Protein AF-A0A0A2LWQ8-F1 (afdb_monomer_lite)

Foldseek 3Di:
DDPVVVVVVCVVCLLVVLLVQLVVLQVVLVVDDDPDPSNVVSNVVSVCSNVVSVVSCVCPPPVVVVVVVVVVVCCCPPPVNLVPDPCVVVVLLVVQLVVCCVPPNPCSNVVSCCCCVFFDCPPPFKEKEAWEKEWEWADDPVDPQKIKIKIKIKIKIAGPDQDKDKDKDKDKAWADQVPRVQKDKFWDFKDKPNHTDDCPVFWDWDDDNTIIMIMGIDIGGDDRMIIIITIMMTMHGCVRPQKDDDFGQAKYAKYKYKYKYFPPWDKDKDWFPDPDDWPWDWDDDPGIIMIITIDHGIGGGRTDMMMGTD

Sequence (310 aa):
MNFEAVKDWIFKYVLILSLFLGILLLYISELFQTGSIFKTVSSSAAGIILSGGVFAAIVKSKQYSTIFGDLLRDIVFSNEHLDKRKDLEEIWEKVSQALCRQKFKEISVSLHDNVKNSYLPINHEYYYKDHNIDIIIERDEENPGYVYVTETLVTKIISEDTSKKYYKFSGKVPLVPSERDLTFYELNDLKVNGKKIDCKEILKCTKNSTSLQFSLEYECSGETSYEIRKSEKKRYNLKANPYKGQNAIWLYENFSVDLSYPKDMDLEFLNVGVLNSWEISARHSKTNNRIKATYNGLIFKNQGFLVIFK

Organism: NCBI:txid1406840

Structure (mmCIF, N/CA/C/O backbone):
data_AF-A0A0A2LWQ8-F1
#
_entry.id   AF-A0A0A2LWQ8-F1
#
loop_
_atom_site.group_PDB
_atom_site.id
_atom_site.type_symbol
_atom_site.label_atom_id
_atom_site.label_alt_id
_atom_site.label_comp_id
_atom_site.label_asym_id
_atom_site.label_entity_id
_atom_site.label_seq_id
_atom_site.pdbx_PDB_ins_code
_atom_site.Cartn_x
_atom_site.Cartn_y
_atom_site.Cartn_z
_atom_site.occupancy
_atom_site.B_iso_or_equiv
_atom_site.auth_seq_id
_atom_site.auth_comp_id
_atom_site.auth_asym_id
_atom_site.auth_atom_id
_atom_site.pdbx_PDB_model_num
ATOM 1 N N . MET A 1 1 ? -15.321 -7.780 67.894 1.00 65.69 1 MET A N 1
ATOM 2 C CA . MET A 1 1 ? -16.283 -8.140 66.829 1.00 65.69 1 MET A CA 1
ATOM 3 C C . MET A 1 1 ? -15.897 -7.350 65.589 1.00 65.69 1 MET A C 1
ATOM 5 O O . MET A 1 1 ? -15.734 -6.143 65.706 1.00 65.69 1 MET A O 1
ATOM 9 N N . ASN A 1 2 ? -15.614 -8.013 64.467 1.00 83.50 2 ASN A N 1
ATOM 10 C CA . ASN A 1 2 ? -15.041 -7.357 63.289 1.00 83.50 2 ASN A CA 1
ATOM 11 C C . ASN A 1 2 ? -16.133 -6.551 62.559 1.00 83.50 2 ASN A C 1
ATOM 13 O O . ASN A 1 2 ? -17.132 -7.131 62.136 1.00 83.50 2 ASN A O 1
ATOM 17 N N . PHE A 1 3 ? -15.979 -5.229 62.465 1.00 80.56 3 PHE A N 1
ATOM 18 C CA . PHE A 1 3 ? -17.000 -4.320 61.920 1.00 80.56 3 PHE A CA 1
ATOM 19 C C . PHE A 1 3 ? -17.362 -4.656 60.460 1.00 80.56 3 PHE A C 1
ATOM 21 O O . PHE A 1 3 ? -18.531 -4.614 60.082 1.00 80.56 3 PHE A O 1
ATOM 28 N N . GLU A 1 4 ? -16.374 -5.100 59.682 1.00 78.75 4 GLU A N 1
ATOM 29 C CA . GLU A 1 4 ? -16.529 -5.598 58.307 1.00 78.75 4 GLU A CA 1
ATOM 30 C C . GLU A 1 4 ? -17.486 -6.801 58.226 1.00 78.75 4 GLU A C 1
ATOM 32 O O . GLU A 1 4 ? -18.411 -6.816 57.418 1.00 78.75 4 GLU A O 1
ATOM 37 N N . ALA A 1 5 ? -17.350 -7.770 59.138 1.00 81.94 5 ALA A N 1
ATOM 38 C CA . ALA A 1 5 ? -18.182 -8.975 59.140 1.00 81.94 5 ALA A CA 1
ATOM 39 C C . ALA A 1 5 ? -19.651 -8.678 59.491 1.00 81.94 5 ALA A C 1
ATOM 41 O O . ALA A 1 5 ? -20.567 -9.300 58.952 1.00 81.94 5 ALA A O 1
ATOM 42 N N . VAL A 1 6 ? -19.887 -7.711 60.385 1.00 80.94 6 VAL A N 1
ATOM 43 C CA . VAL A 1 6 ? -21.240 -7.263 60.755 1.00 80.94 6 VAL A CA 1
ATOM 44 C C . VAL A 1 6 ? -21.893 -6.528 59.588 1.00 80.94 6 VAL A C 1
ATOM 46 O O . VAL A 1 6 ? -23.058 -6.771 59.276 1.00 80.94 6 VAL A O 1
ATOM 49 N N . LYS A 1 7 ? -21.130 -5.665 58.914 1.00 74.31 7 LYS A N 1
ATOM 50 C CA . LYS A 1 7 ? -21.569 -4.939 57.726 1.00 74.31 7 LYS A CA 1
ATOM 51 C C . LYS A 1 7 ? -21.994 -5.912 56.624 1.00 74.31 7 LYS A C 1
ATOM 53 O O . LYS A 1 7 ? -23.125 -5.823 56.151 1.00 74.31 7 LYS A O 1
ATOM 58 N N . ASP A 1 8 ? -21.155 -6.885 56.281 1.00 78.50 8 ASP A N 1
ATOM 59 C CA . ASP A 1 8 ? -21.459 -7.880 55.245 1.00 78.50 8 ASP A CA 1
ATOM 60 C C . ASP A 1 8 ? -22.687 -8.729 55.576 1.00 78.50 8 ASP A C 1
ATOM 62 O O . ASP A 1 8 ? -23.514 -9.010 54.703 1.00 78.50 8 ASP A O 1
ATOM 66 N N . TRP A 1 9 ? -22.855 -9.091 56.850 1.00 85.06 9 TRP A N 1
ATOM 67 C CA . TRP A 1 9 ? -24.032 -9.813 57.318 1.00 85.06 9 TRP A CA 1
ATOM 68 C C . TRP A 1 9 ? -25.312 -8.983 57.154 1.00 85.06 9 TRP A C 1
ATOM 70 O O . TRP A 1 9 ? -26.269 -9.456 56.538 1.00 85.06 9 TRP A O 1
ATOM 80 N N . ILE A 1 10 ? -25.314 -7.725 57.614 1.00 77.38 10 ILE A N 1
ATOM 81 C CA . ILE A 1 10 ? -26.453 -6.807 57.444 1.00 77.38 10 ILE A CA 1
ATOM 82 C C . ILE A 1 10 ? -26.776 -6.665 55.956 1.00 77.38 10 ILE A C 1
ATOM 84 O O . ILE A 1 10 ? -27.922 -6.840 55.548 1.00 77.38 10 ILE A O 1
ATOM 88 N N . PHE A 1 11 ? -25.762 -6.437 55.121 1.00 73.31 11 PHE A N 1
ATOM 89 C CA . PHE A 1 11 ? -25.931 -6.294 53.680 1.00 73.31 11 PHE A CA 1
ATOM 90 C C . PHE A 1 11 ? -26.467 -7.558 52.999 1.00 73.31 11 PHE A C 1
ATOM 92 O O . PHE A 1 11 ? -27.183 -7.437 52.001 1.00 73.31 11 PHE A O 1
ATOM 99 N N . LYS A 1 12 ? -26.134 -8.757 53.486 1.00 82.31 12 LYS A N 1
ATOM 100 C CA . LYS A 1 12 ? -26.648 -10.028 52.954 1.00 82.31 12 LYS A CA 1
ATOM 101 C C . LYS A 1 12 ? -28.127 -10.230 53.283 1.00 82.31 12 LYS A C 1
ATOM 103 O O . LYS A 1 12 ? -28.869 -10.731 52.444 1.00 82.31 12 LYS A O 1
ATOM 108 N N . TYR A 1 13 ? -28.553 -9.807 54.470 1.00 88.31 13 TYR A N 1
ATOM 109 C CA . TYR A 1 13 ? -29.914 -10.015 54.968 1.00 88.31 13 TYR A CA 1
ATOM 110 C C . TYR A 1 13 ? -30.800 -8.765 54.907 1.00 88.31 13 TYR A C 1
ATOM 112 O O . TYR A 1 13 ? -31.885 -8.781 55.474 1.00 88.31 13 TYR A O 1
ATOM 120 N N . VAL A 1 14 ? -30.395 -7.709 54.189 1.00 85.25 14 VAL A N 1
ATOM 121 C CA . VAL A 1 14 ? -31.130 -6.430 54.078 1.00 85.25 14 VAL A CA 1
ATOM 122 C C . VAL A 1 14 ? -32.616 -6.616 53.752 1.00 85.25 14 VAL A C 1
ATOM 124 O O . VAL A 1 14 ? -33.447 -5.960 54.373 1.00 85.25 14 VAL A O 1
ATOM 127 N N . LEU A 1 15 ? -32.974 -7.526 52.837 1.00 85.69 15 LEU A N 1
ATOM 128 C CA . LEU A 1 15 ? -34.378 -7.796 52.496 1.00 85.69 15 LEU A CA 1
ATOM 129 C C . LEU A 1 15 ? -35.138 -8.403 53.686 1.00 85.69 15 LEU A C 1
ATOM 131 O O . LEU A 1 15 ? -36.216 -7.943 54.035 1.00 85.69 15 LEU A O 1
ATOM 135 N N . ILE A 1 16 ? -34.564 -9.414 54.338 1.00 89.00 16 ILE A N 1
ATOM 136 C CA . ILE A 1 16 ? -35.205 -10.092 55.473 1.00 89.00 16 ILE A CA 1
ATOM 137 C C . ILE A 1 16 ? -35.302 -9.145 56.674 1.00 89.00 16 ILE A C 1
ATOM 139 O O . ILE A 1 16 ? -36.335 -9.098 57.333 1.00 89.00 16 ILE A O 1
ATOM 143 N N . LEU A 1 17 ? -34.262 -8.350 56.925 1.00 89.25 17 LEU A N 1
ATOM 144 C CA . LEU A 1 17 ? -34.232 -7.352 57.992 1.00 89.25 17 LEU A CA 1
ATOM 145 C C . LEU A 1 17 ? -35.249 -6.233 57.751 1.00 89.25 17 LEU A C 1
ATOM 147 O O . LEU A 1 17 ? -35.954 -5.859 58.680 1.00 89.25 17 LEU A O 1
ATOM 151 N N . SER A 1 18 ? -35.361 -5.723 56.522 1.00 89.50 18 SER A N 1
ATOM 152 C CA . SER A 1 18 ? -36.350 -4.691 56.178 1.00 89.50 18 SER A CA 1
ATOM 153 C C . SER A 1 18 ? -37.783 -5.223 56.204 1.00 89.50 18 SER A C 1
ATOM 155 O O . SER A 1 18 ? -38.662 -4.541 56.724 1.00 89.50 18 SER A O 1
ATOM 157 N N . LEU A 1 19 ? -38.020 -6.457 55.744 1.00 91.12 19 LEU A N 1
ATOM 158 C CA . LEU A 1 19 ? -39.317 -7.127 55.884 1.00 91.12 19 LEU A CA 1
ATOM 159 C C . LEU A 1 19 ? -39.687 -7.320 57.356 1.00 91.12 19 LEU A C 1
ATOM 161 O O . LEU A 1 19 ? -40.775 -6.928 57.768 1.00 91.12 19 LEU A O 1
ATOM 165 N N . PHE A 1 20 ? -38.776 -7.867 58.163 1.00 93.00 20 PHE A N 1
ATOM 166 C CA . PHE A 1 20 ? -39.010 -8.096 59.587 1.00 93.00 20 PHE A CA 1
ATOM 167 C C . PHE A 1 20 ? -39.260 -6.786 60.341 1.00 93.00 20 PHE A C 1
ATOM 169 O O . PHE A 1 20 ? -40.245 -6.670 61.065 1.00 93.00 20 PHE A O 1
ATOM 176 N N . LEU A 1 21 ? -38.409 -5.777 60.136 1.00 92.12 21 LEU A N 1
ATOM 177 C CA . LEU A 1 21 ? -38.522 -4.479 60.797 1.00 92.12 21 LEU A CA 1
ATOM 178 C C . LEU A 1 21 ? -39.780 -3.720 60.354 1.00 92.12 21 LEU A C 1
ATOM 180 O O . LEU A 1 21 ? -40.454 -3.111 61.181 1.00 92.12 21 LEU A O 1
ATOM 184 N N . GLY A 1 22 ? -40.121 -3.785 59.067 1.00 91.00 22 GLY A N 1
ATOM 185 C CA . GLY A 1 22 ? -41.338 -3.188 58.528 1.00 91.00 22 GLY A CA 1
ATOM 186 C C . GLY A 1 22 ? -42.604 -3.829 59.099 1.00 91.00 22 GLY A C 1
ATOM 187 O O . GLY A 1 22 ? -43.489 -3.119 59.568 1.00 91.00 22 GLY A O 1
ATOM 188 N N . ILE A 1 23 ? -42.670 -5.164 59.140 1.00 92.38 23 ILE A N 1
ATOM 189 C CA . ILE A 1 23 ? -43.796 -5.902 59.737 1.00 92.38 23 ILE A CA 1
ATOM 190 C C . ILE A 1 23 ? -43.898 -5.619 61.241 1.00 92.38 23 ILE A C 1
ATOM 192 O O . ILE A 1 23 ? -44.996 -5.392 61.746 1.00 92.38 23 ILE A O 1
ATOM 196 N N . LEU A 1 24 ? -42.768 -5.571 61.954 1.00 92.94 24 LEU A N 1
ATOM 197 C CA . LEU A 1 24 ? -42.731 -5.233 63.377 1.00 92.94 24 LEU A CA 1
ATOM 198 C C . LEU A 1 24 ? -43.283 -3.823 63.637 1.00 92.94 24 LEU A C 1
ATOM 200 O O . LEU A 1 24 ? -44.067 -3.635 64.562 1.00 92.94 24 LEU A O 1
ATOM 204 N N . LEU A 1 25 ? -42.912 -2.837 62.815 1.00 91.00 25 LEU A N 1
ATOM 205 C CA . LEU A 1 25 ? -43.413 -1.466 62.939 1.00 91.00 25 LEU A CA 1
ATOM 206 C C . LEU A 1 25 ? -44.905 -1.345 62.610 1.00 91.00 25 LEU A C 1
ATOM 208 O O . LEU A 1 25 ? -45.597 -0.574 63.274 1.00 91.00 25 LEU A O 1
ATOM 212 N N . LEU A 1 26 ? -45.415 -2.119 61.645 1.00 90.81 26 LEU A N 1
ATOM 213 C CA . LEU A 1 26 ? -46.859 -2.217 61.395 1.00 90.81 26 LEU A CA 1
ATOM 214 C C . LEU A 1 26 ? -47.588 -2.824 62.594 1.00 90.81 26 LEU A C 1
ATOM 216 O O . LEU A 1 26 ? -48.603 -2.291 63.028 1.00 90.81 26 LEU A O 1
ATOM 220 N N . TYR A 1 27 ? -47.042 -3.893 63.173 1.00 91.38 27 TYR A N 1
ATOM 221 C CA . TYR A 1 27 ? -47.620 -4.527 64.354 1.00 91.38 27 TYR A CA 1
ATOM 222 C C . TYR A 1 27 ? -47.643 -3.580 65.564 1.00 91.38 27 TYR A C 1
ATOM 224 O O . TYR A 1 27 ? -48.663 -3.448 66.234 1.00 91.38 27 TYR A O 1
ATOM 232 N N . ILE A 1 28 ? -46.543 -2.859 65.807 1.00 88.00 28 ILE A N 1
ATOM 233 C CA . ILE A 1 28 ? -46.451 -1.832 66.855 1.00 88.00 28 ILE A CA 1
ATOM 234 C C . ILE A 1 28 ? -47.452 -0.696 66.605 1.00 88.00 28 ILE A C 1
ATOM 236 O O . ILE A 1 28 ? -48.076 -0.219 67.548 1.00 88.00 28 ILE A O 1
ATOM 240 N N . SER A 1 29 ? -47.639 -0.281 65.349 1.00 89.00 29 SER A N 1
ATOM 241 C CA . SER A 1 29 ? -48.611 0.752 64.970 1.00 89.00 29 SER A CA 1
ATOM 242 C C . SER A 1 29 ? -50.045 0.372 65.375 1.00 89.00 29 SER A C 1
ATOM 244 O O . SER A 1 29 ? -50.788 1.229 65.856 1.00 89.00 29 SER A O 1
ATOM 246 N N . GLU A 1 30 ? -50.422 -0.908 65.275 1.00 88.38 30 GLU A N 1
ATOM 247 C CA . GLU A 1 30 ? -51.757 -1.382 65.675 1.00 88.38 30 GLU A CA 1
ATOM 248 C C . GLU A 1 30 ? -51.981 -1.458 67.191 1.00 88.38 30 GLU A C 1
ATOM 250 O O . GLU A 1 30 ? -53.127 -1.430 67.638 1.00 88.38 30 GLU A O 1
ATOM 255 N N . LEU A 1 31 ? -50.917 -1.486 68.000 1.00 88.50 31 LEU A N 1
ATOM 256 C CA . LEU A 1 31 ? -51.032 -1.425 69.463 1.00 88.50 31 LEU A CA 1
ATOM 257 C C . LEU A 1 31 ? -51.377 -0.016 69.974 1.00 88.50 31 LEU A C 1
ATOM 259 O O . LEU A 1 31 ? -51.785 0.141 71.126 1.00 88.50 31 LEU A O 1
ATOM 263 N N . PHE A 1 32 ? -51.226 1.013 69.138 1.00 86.75 32 PHE A N 1
ATOM 264 C CA . PHE A 1 32 ? -51.560 2.385 69.497 1.00 86.75 32 PHE A CA 1
ATOM 265 C C . PHE A 1 32 ? -53.010 2.736 69.148 1.00 86.75 32 PHE A C 1
ATOM 267 O O . PHE A 1 32 ? -53.541 2.358 68.102 1.00 86.75 32 PHE A O 1
ATOM 274 N N . GLN A 1 33 ? -53.645 3.536 70.012 1.00 81.88 33 GLN A N 1
ATOM 275 C CA . GLN A 1 33 ? -55.012 4.009 69.795 1.00 81.88 33 GLN A CA 1
ATOM 276 C C . GLN A 1 33 ? -55.142 4.817 68.498 1.00 81.88 33 GLN A C 1
ATOM 278 O O . GLN A 1 33 ? -54.253 5.583 68.098 1.00 81.88 33 GLN A O 1
ATOM 283 N N . THR A 1 34 ? -56.299 4.651 67.862 1.00 73.31 34 THR A N 1
ATOM 284 C CA . THR A 1 34 ? -56.711 5.347 66.647 1.00 73.31 34 THR A CA 1
ATOM 285 C C . THR A 1 34 ? -56.671 6.861 66.878 1.00 73.31 34 THR A C 1
ATOM 287 O O . THR A 1 34 ? -57.367 7.372 67.750 1.00 73.31 34 THR A O 1
ATOM 290 N N . GLY A 1 35 ? -55.830 7.576 66.122 1.00 70.75 35 GLY A N 1
ATOM 291 C CA . GLY A 1 35 ? -55.638 9.030 66.245 1.00 70.75 35 GLY A CA 1
ATOM 292 C C . GLY A 1 35 ? -54.341 9.466 66.939 1.00 70.75 35 GLY A C 1
ATOM 293 O O . GLY A 1 35 ? -54.025 10.653 66.930 1.00 70.75 35 GLY A O 1
ATOM 294 N N . SER A 1 36 ? -53.551 8.542 67.496 1.00 84.62 36 SER A N 1
ATOM 295 C CA . SER A 1 36 ? -52.230 8.897 68.030 1.00 84.62 36 SER A CA 1
ATOM 296 C C . SER A 1 36 ? -51.231 9.237 66.914 1.00 84.62 36 SER A C 1
ATOM 298 O O . SER A 1 36 ? -51.165 8.565 65.883 1.00 84.62 36 SER A O 1
ATOM 300 N N . ILE A 1 37 ? -50.391 10.249 67.153 1.00 86.69 37 ILE A N 1
ATOM 301 C CA . ILE A 1 37 ? -49.283 10.625 66.255 1.00 86.69 37 ILE A CA 1
ATOM 302 C C . ILE A 1 37 ? -48.333 9.433 66.043 1.00 86.69 37 ILE A C 1
ATOM 304 O O . ILE A 1 37 ? -47.834 9.219 64.939 1.00 86.69 37 ILE A O 1
ATOM 308 N N . PHE A 1 38 ? -48.136 8.615 67.081 1.00 84.50 38 PHE A N 1
ATOM 309 C CA . PHE A 1 38 ? -47.292 7.423 67.028 1.00 84.50 38 PHE A CA 1
ATOM 310 C C . PHE A 1 38 ? -47.801 6.378 66.033 1.00 84.50 38 PHE A C 1
ATOM 312 O O . PHE A 1 38 ? -46.991 5.836 65.285 1.00 84.50 38 PHE A O 1
ATOM 319 N N . LYS A 1 39 ? -49.121 6.157 65.936 1.00 84.88 39 LYS A N 1
ATOM 320 C CA . LYS A 1 39 ? -49.696 5.240 64.939 1.00 84.88 39 LYS A CA 1
ATOM 321 C C . LYS A 1 39 ? -49.309 5.659 63.518 1.00 84.88 39 LYS A C 1
ATOM 323 O O . LYS A 1 39 ? -48.769 4.840 62.774 1.00 84.88 39 LYS A O 1
ATOM 328 N N . THR A 1 40 ? -49.505 6.937 63.188 1.00 86.75 40 THR A N 1
ATOM 329 C CA . THR A 1 40 ? -49.219 7.518 61.864 1.00 86.75 40 THR A CA 1
ATOM 330 C C . THR A 1 40 ? -47.731 7.507 61.521 1.00 86.75 40 THR A C 1
ATOM 332 O O . THR A 1 40 ? -47.351 7.197 60.390 1.00 86.75 40 THR A O 1
ATOM 335 N N . VAL A 1 41 ? -46.866 7.833 62.486 1.00 89.56 41 VAL A N 1
ATOM 336 C CA . VAL A 1 41 ? -45.410 7.820 62.282 1.00 89.56 41 VAL A CA 1
ATOM 337 C C . VAL A 1 41 ? -44.912 6.392 62.066 1.00 89.56 41 VAL A C 1
ATOM 339 O O . VAL A 1 41 ? -44.176 6.146 61.112 1.00 89.56 41 VAL A O 1
ATOM 342 N N . SER A 1 42 ? -45.347 5.436 62.891 1.00 86.31 42 SER A N 1
ATOM 343 C CA . SER A 1 42 ? -44.933 4.033 62.778 1.00 86.31 42 SER A CA 1
ATOM 344 C C . SER A 1 42 ? -45.426 3.376 61.488 1.00 86.31 42 SER A C 1
ATOM 346 O O . SER A 1 42 ? -44.647 2.679 60.839 1.00 86.31 42 SER A O 1
ATOM 348 N N . SER A 1 43 ? -46.670 3.630 61.064 1.00 86.50 43 SER A N 1
ATOM 349 C CA . SER A 1 43 ? -47.197 3.090 59.801 1.00 86.50 43 SER A CA 1
ATOM 350 C C . SER A 1 43 ? -46.471 3.672 58.584 1.00 86.50 43 SER A C 1
ATOM 352 O O . SER A 1 43 ? -46.144 2.944 57.647 1.00 86.50 43 SER A O 1
ATOM 354 N N . SER A 1 44 ? -46.154 4.970 58.617 1.00 89.88 44 SER A N 1
ATOM 355 C CA . SER A 1 44 ? -45.401 5.639 57.548 1.00 89.88 44 SER A CA 1
ATOM 356 C C . SER A 1 44 ? -43.959 5.136 57.476 1.00 89.88 44 SER A C 1
ATOM 358 O O . SER A 1 44 ? -43.468 4.810 56.395 1.00 89.88 44 SER A O 1
ATOM 360 N N . ALA A 1 45 ? -43.292 5.003 58.626 1.00 89.25 45 ALA A N 1
ATOM 361 C CA . ALA A 1 45 ? -41.943 4.453 58.711 1.00 89.25 45 ALA A CA 1
ATOM 362 C C . ALA A 1 45 ? -41.892 3.007 58.198 1.00 89.25 45 ALA A C 1
ATOM 364 O O . ALA A 1 45 ? -40.989 2.658 57.439 1.00 89.25 45 ALA A O 1
ATOM 365 N N . ALA A 1 46 ? -42.884 2.183 58.545 1.00 89.19 46 ALA A N 1
ATOM 366 C CA . ALA A 1 46 ? -42.987 0.823 58.035 1.00 89.19 46 ALA A CA 1
ATOM 367 C C . ALA A 1 46 ? -43.143 0.778 56.509 1.00 89.19 46 ALA A C 1
ATOM 369 O O . ALA A 1 46 ? -42.441 0.014 55.848 1.00 89.19 46 ALA A O 1
ATOM 370 N N . GLY A 1 47 ? -44.007 1.624 55.939 1.00 87.62 47 GLY A N 1
ATOM 371 C CA . GLY A 1 47 ? -44.177 1.732 54.488 1.00 87.62 47 GLY A CA 1
ATOM 372 C C . GLY A 1 47 ? -42.881 2.120 53.769 1.00 87.62 47 GLY A C 1
ATOM 373 O O . GLY A 1 47 ? -42.527 1.512 52.757 1.00 87.62 47 GLY A O 1
ATOM 374 N N . ILE A 1 48 ? -42.128 3.077 54.322 1.00 91.94 48 ILE A N 1
ATOM 375 C CA . ILE A 1 48 ? -40.820 3.500 53.794 1.00 91.94 48 ILE A CA 1
ATOM 376 C C . ILE A 1 48 ? -39.794 2.363 53.887 1.00 91.94 48 ILE A C 1
ATOM 378 O O . ILE A 1 48 ? -39.076 2.102 52.925 1.00 91.94 48 ILE A O 1
ATOM 382 N N . ILE A 1 49 ? -39.731 1.657 55.018 1.00 90.88 49 ILE A N 1
ATOM 383 C CA . ILE A 1 49 ? -38.777 0.558 55.231 1.00 90.88 49 ILE A CA 1
ATOM 384 C C . ILE A 1 49 ? -39.076 -0.625 54.306 1.00 90.88 49 ILE A C 1
ATOM 386 O O . ILE A 1 49 ? -38.149 -1.190 53.728 1.00 90.88 49 ILE A O 1
ATOM 390 N N . LEU A 1 50 ? -40.349 -0.982 54.126 1.00 89.12 50 LEU A N 1
ATOM 391 C CA . LEU A 1 50 ? -40.753 -2.075 53.240 1.00 89.12 50 LEU A CA 1
ATOM 392 C C . LEU A 1 50 ? -40.485 -1.730 51.772 1.00 89.12 50 LEU A C 1
ATOM 394 O O . LEU A 1 50 ? -39.832 -2.502 51.072 1.00 89.12 50 LEU A O 1
ATOM 398 N N . SER A 1 51 ? -40.935 -0.559 51.311 1.00 87.06 51 SER A N 1
ATOM 399 C CA . SER A 1 51 ? -40.718 -0.121 49.924 1.00 87.06 51 SER A CA 1
ATOM 400 C C . SER A 1 51 ? -39.232 0.075 49.609 1.00 87.06 51 SER A C 1
ATOM 402 O O . SER A 1 51 ? -38.742 -0.445 48.605 1.00 87.06 51 SER A O 1
ATOM 404 N N . GLY A 1 52 ? -38.488 0.739 50.498 1.00 89.12 52 GLY A N 1
ATOM 405 C CA . GLY A 1 52 ? -37.047 0.943 50.369 1.00 89.12 52 GLY A CA 1
ATOM 406 C C . GLY A 1 52 ? -36.252 -0.361 50.437 1.00 89.12 52 GLY A C 1
ATOM 407 O O . GLY A 1 52 ? -35.316 -0.545 49.663 1.00 89.12 52 GLY A O 1
ATOM 408 N N . GLY A 1 53 ? -36.646 -1.294 51.306 1.00 87.06 53 GLY A N 1
ATOM 409 C CA . GLY A 1 53 ? -36.023 -2.611 51.441 1.00 87.06 53 GLY A CA 1
ATOM 410 C C . GLY A 1 53 ? -36.194 -3.490 50.203 1.00 87.06 53 GLY A C 1
ATOM 411 O O . GLY A 1 53 ? -35.221 -4.074 49.718 1.00 87.06 53 GLY A O 1
ATOM 412 N N . VAL A 1 54 ? -37.408 -3.534 49.644 1.00 85.06 54 VAL A N 1
ATOM 413 C CA . VAL A 1 54 ? -37.699 -4.247 48.390 1.00 85.06 54 VAL A CA 1
ATOM 414 C C . VAL A 1 54 ? -36.953 -3.609 47.219 1.00 85.06 54 VAL A C 1
ATOM 416 O O . VAL A 1 54 ? -36.290 -4.318 46.464 1.00 85.06 54 VAL A O 1
ATOM 419 N N . PHE A 1 55 ? -36.983 -2.279 47.092 1.00 83.50 55 PHE A N 1
ATOM 420 C CA . PHE A 1 55 ? -36.244 -1.572 46.044 1.00 83.50 55 PHE A CA 1
ATOM 421 C C . PHE A 1 55 ? -34.732 -1.823 46.137 1.00 83.50 55 PHE A C 1
ATOM 423 O O . PHE A 1 55 ? -34.100 -2.182 45.143 1.00 83.50 55 PHE A O 1
ATOM 430 N N . ALA A 1 56 ? -34.152 -1.722 47.337 1.00 83.25 56 ALA A N 1
ATOM 431 C CA . ALA A 1 56 ? -32.737 -2.002 47.569 1.00 83.25 56 ALA A CA 1
ATOM 432 C C . ALA A 1 56 ? -32.370 -3.447 47.201 1.00 83.25 56 ALA A C 1
ATOM 434 O O . ALA A 1 56 ? -31.309 -3.688 46.626 1.00 83.25 56 ALA A O 1
ATOM 435 N N . ALA A 1 57 ? -33.249 -4.409 47.487 1.00 82.81 57 ALA A N 1
ATOM 436 C CA . ALA A 1 57 ? -33.039 -5.797 47.102 1.00 82.81 57 ALA A CA 1
ATOM 437 C C . ALA A 1 57 ? -33.122 -6.018 45.585 1.00 82.81 57 ALA A C 1
ATOM 439 O O . ALA A 1 57 ? -32.329 -6.793 45.055 1.00 82.81 57 ALA A O 1
ATOM 440 N N . ILE A 1 58 ? -34.023 -5.322 44.883 1.00 79.06 58 ILE A N 1
ATOM 441 C CA . ILE A 1 58 ? -34.121 -5.367 43.416 1.00 79.06 58 ILE A CA 1
ATOM 442 C C . ILE A 1 58 ? -32.856 -4.787 42.782 1.00 79.06 58 ILE A C 1
ATOM 444 O O . ILE A 1 58 ? -32.230 -5.461 41.966 1.00 79.06 58 ILE A O 1
ATOM 448 N N . VAL A 1 59 ? -32.427 -3.591 43.195 1.00 78.50 59 VAL A N 1
ATOM 449 C CA . VAL A 1 59 ? -31.217 -2.935 42.662 1.00 78.50 59 VAL A CA 1
ATOM 450 C C . VAL A 1 59 ? -29.965 -3.769 42.940 1.00 78.50 59 VAL A C 1
ATOM 452 O O . VAL A 1 59 ? -29.095 -3.902 42.081 1.00 78.50 59 VAL A O 1
ATOM 455 N N . LYS A 1 60 ? -29.886 -4.383 44.126 1.00 77.12 60 LYS A N 1
ATOM 456 C CA . LYS A 1 60 ? -28.783 -5.274 44.507 1.00 77.12 60 LYS A CA 1
ATOM 457 C C . LYS A 1 60 ? -28.892 -6.665 43.883 1.00 77.12 60 LYS A C 1
ATOM 459 O O . LYS A 1 60 ? -27.942 -7.448 43.961 1.00 77.12 60 LYS A O 1
ATOM 464 N N . SER A 1 61 ? -30.032 -7.013 43.290 1.00 82.38 61 SER A N 1
ATOM 465 C CA . SER A 1 61 ? -30.184 -8.321 42.672 1.00 82.38 61 SER A CA 1
ATOM 466 C C . SER A 1 61 ? -29.112 -8.482 41.596 1.00 82.38 61 SER A C 1
ATOM 468 O O . SER A 1 61 ? -28.852 -7.586 40.788 1.00 82.38 61 SER A O 1
ATOM 470 N N . LYS A 1 62 ? -28.466 -9.650 41.596 1.00 72.81 62 LYS A N 1
ATOM 471 C CA . LYS A 1 62 ? -27.446 -9.992 40.601 1.00 72.81 62 LYS A CA 1
ATOM 472 C C . LYS A 1 62 ? -27.990 -9.805 39.182 1.00 72.81 62 LYS A C 1
ATOM 474 O O . LYS A 1 62 ? -27.266 -9.340 38.319 1.00 72.81 62 LYS A O 1
ATOM 479 N N . GLN A 1 63 ? -29.279 -10.084 38.986 1.00 71.81 63 GLN A N 1
ATOM 480 C CA . GLN A 1 63 ? -29.987 -9.892 37.726 1.00 71.81 63 GLN A CA 1
ATOM 481 C C . GLN A 1 63 ? -30.026 -8.421 37.291 1.00 71.81 63 GLN A C 1
ATOM 483 O O . GLN A 1 63 ? -29.687 -8.131 36.151 1.00 71.81 63 GLN A O 1
ATOM 488 N N . TYR A 1 64 ? -30.360 -7.488 38.187 1.00 78.81 64 TYR A N 1
ATOM 489 C CA . TYR A 1 64 ? -30.348 -6.058 37.868 1.00 78.81 64 TYR A CA 1
ATOM 490 C C . TYR A 1 64 ? -28.930 -5.544 37.601 1.00 78.81 64 TYR A C 1
ATOM 492 O O . TYR A 1 64 ? -28.718 -4.810 36.645 1.00 78.81 64 TYR A O 1
ATOM 500 N N . SER A 1 65 ? -27.943 -5.985 38.389 1.00 77.25 65 SER A N 1
ATOM 501 C CA . SER A 1 65 ? -26.529 -5.641 38.165 1.00 77.25 65 SER A CA 1
ATOM 502 C C . SER A 1 65 ? -26.001 -6.171 36.829 1.00 77.25 65 SER A C 1
ATOM 504 O O . SER A 1 65 ? -25.248 -5.476 36.155 1.00 77.25 65 SER A O 1
ATOM 506 N N . THR A 1 66 ? -26.407 -7.379 36.428 1.00 78.75 66 THR A N 1
ATOM 507 C CA . THR A 1 66 ? -26.088 -7.942 35.110 1.00 78.75 66 THR A CA 1
ATOM 508 C C . THR A 1 66 ? -26.751 -7.131 34.002 1.00 78.75 66 THR A C 1
ATOM 510 O O . THR A 1 66 ? -26.043 -6.651 33.129 1.00 78.75 66 THR A O 1
ATOM 513 N N . ILE A 1 67 ? -28.061 -6.869 34.088 1.00 83.75 67 ILE A N 1
ATOM 514 C CA . ILE A 1 67 ? -28.793 -6.080 33.081 1.00 83.75 67 ILE A CA 1
ATOM 515 C C . ILE A 1 67 ? -28.193 -4.677 32.926 1.00 83.75 67 ILE A C 1
ATOM 517 O O . ILE A 1 67 ? -27.963 -4.226 31.810 1.00 83.75 67 ILE A O 1
ATOM 521 N N . PHE A 1 68 ? -27.902 -3.990 34.034 1.00 82.12 68 PHE A N 1
ATOM 522 C CA . PHE A 1 68 ? -27.259 -2.676 33.991 1.00 82.12 68 PHE A CA 1
ATOM 523 C C . PHE A 1 68 ? -25.838 -2.740 33.443 1.00 82.12 68 PHE A C 1
ATOM 525 O O . PHE A 1 68 ? -25.447 -1.862 32.681 1.00 82.12 68 PHE A O 1
ATOM 532 N N . GLY A 1 69 ? -25.063 -3.756 33.825 1.00 84.56 69 GLY A N 1
ATOM 533 C CA . GLY A 1 69 ? -23.711 -3.961 33.317 1.00 84.56 69 GLY A CA 1
ATOM 534 C C . GLY A 1 69 ? -23.688 -4.197 31.809 1.00 84.56 69 GLY A C 1
ATOM 535 O O . GLY A 1 69 ? -22.858 -3.606 31.122 1.00 84.56 69 GLY A O 1
ATOM 536 N N . ASP A 1 70 ? -24.621 -5.001 31.305 1.00 85.69 70 ASP A N 1
ATOM 537 C CA . ASP A 1 70 ? -24.760 -5.309 29.883 1.00 85.69 70 ASP A CA 1
ATOM 538 C C . ASP A 1 70 ? -25.228 -4.074 29.103 1.00 85.69 70 ASP A C 1
ATOM 540 O O . ASP A 1 70 ? -24.572 -3.687 28.144 1.00 85.69 70 ASP A O 1
ATOM 544 N N . LEU A 1 71 ? -26.257 -3.360 29.576 1.00 84.88 71 LEU A N 1
ATOM 545 C CA . LEU A 1 71 ? -26.710 -2.108 28.952 1.00 84.88 71 LEU A CA 1
ATOM 546 C C . LEU A 1 71 ? -25.619 -1.033 28.932 1.00 84.88 71 LEU A C 1
ATOM 548 O O . LEU A 1 71 ? -25.435 -0.350 27.928 1.00 84.88 71 LEU A O 1
ATOM 552 N N . LEU A 1 72 ? -24.880 -0.865 30.032 1.00 84.75 72 LEU A N 1
ATOM 553 C CA . LEU A 1 72 ? -23.763 0.077 30.079 1.00 84.75 72 LEU A CA 1
ATOM 554 C C . LEU A 1 72 ? -22.653 -0.334 29.116 1.00 84.75 72 LEU A C 1
ATOM 556 O O . LEU A 1 72 ? -22.086 0.529 28.454 1.00 84.75 72 LEU A O 1
ATOM 560 N N . ARG A 1 73 ? -22.343 -1.630 29.024 1.00 84.56 73 ARG A N 1
ATOM 561 C CA . ARG A 1 73 ? -21.370 -2.155 28.065 1.00 84.56 73 ARG A CA 1
ATOM 562 C C . ARG A 1 73 ? -21.827 -1.865 26.637 1.00 84.56 73 ARG A C 1
ATOM 564 O O . ARG A 1 73 ? -21.049 -1.298 25.877 1.00 84.56 73 ARG A O 1
ATOM 571 N N . ASP A 1 74 ? -23.075 -2.166 26.310 1.00 85.81 74 ASP A N 1
ATOM 572 C CA . ASP A 1 74 ? -23.648 -1.921 24.988 1.00 85.81 74 ASP A CA 1
ATOM 573 C C . ASP A 1 74 ? -23.594 -0.437 24.623 1.00 85.81 74 ASP A C 1
ATOM 575 O O . ASP A 1 74 ? -23.159 -0.091 23.530 1.00 85.81 74 ASP A O 1
ATOM 579 N N . ILE A 1 75 ? -23.936 0.460 25.553 1.00 83.00 75 ILE A N 1
ATOM 580 C CA . ILE A 1 75 ? -23.829 1.908 25.334 1.00 83.00 75 ILE A CA 1
ATOM 581 C C . ILE A 1 75 ? -22.367 2.321 25.124 1.00 83.00 75 ILE A C 1
ATOM 583 O O . ILE A 1 75 ? -22.062 3.029 24.165 1.00 83.00 75 ILE A O 1
ATOM 587 N N . VAL A 1 76 ? -21.453 1.878 25.993 1.00 80.19 76 VAL A N 1
ATOM 588 C CA . VAL A 1 76 ? -20.030 2.261 25.955 1.00 80.19 76 VAL A CA 1
ATOM 589 C C . VAL A 1 76 ? -19.330 1.773 24.685 1.00 80.19 76 VAL A C 1
ATOM 591 O O . VAL 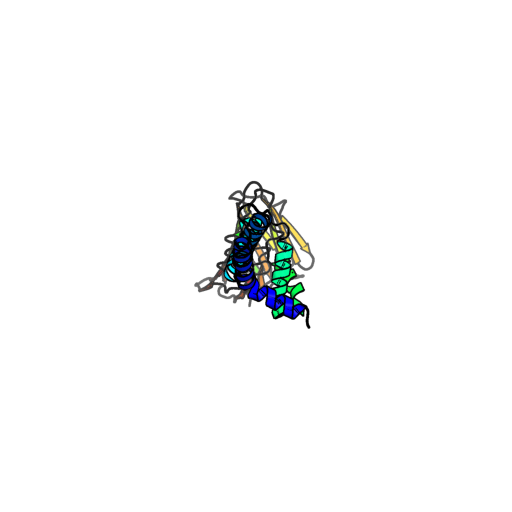A 1 76 ? -18.458 2.478 24.176 1.00 80.19 76 VAL A O 1
ATOM 594 N N . PHE A 1 77 ? -19.700 0.594 24.181 1.00 81.12 77 PHE A N 1
ATOM 595 C CA . PHE A 1 77 ? -19.134 -0.003 22.968 1.00 81.12 77 PHE A CA 1
ATOM 596 C C . PHE A 1 77 ? -19.999 0.207 21.719 1.00 81.12 77 PHE A C 1
ATOM 598 O O . PHE A 1 77 ? -19.660 -0.312 20.657 1.00 81.12 77 PHE A O 1
ATOM 605 N N . SER A 1 78 ? -21.091 0.969 21.813 1.00 85.25 78 SER A N 1
ATOM 606 C CA . SER A 1 78 ? -21.880 1.344 20.640 1.00 85.25 78 SER A CA 1
ATOM 607 C C . SER A 1 78 ? -21.064 2.247 19.713 1.00 85.25 78 SER A C 1
ATOM 609 O O . SER A 1 78 ? -20.378 3.166 20.169 1.00 85.25 78 SER A O 1
ATOM 611 N N . ASN A 1 79 ? -21.173 2.023 18.400 1.00 84.38 79 ASN A N 1
ATOM 612 C CA . ASN A 1 79 ? -20.495 2.853 17.396 1.00 84.38 79 ASN A CA 1
ATOM 613 C C . ASN A 1 79 ? -20.885 4.334 17.546 1.00 84.38 79 ASN A C 1
ATOM 615 O O . ASN A 1 79 ? -20.021 5.201 17.565 1.00 84.38 79 ASN A O 1
ATOM 619 N N . GLU A 1 80 ? -22.170 4.618 17.791 1.00 84.69 80 GLU A N 1
ATOM 620 C CA . GLU A 1 80 ? -22.684 5.982 17.983 1.00 84.69 80 GLU A CA 1
ATOM 621 C C . GLU A 1 80 ? -22.015 6.737 19.137 1.00 84.69 80 GLU A C 1
ATOM 623 O O . GLU A 1 80 ? -21.8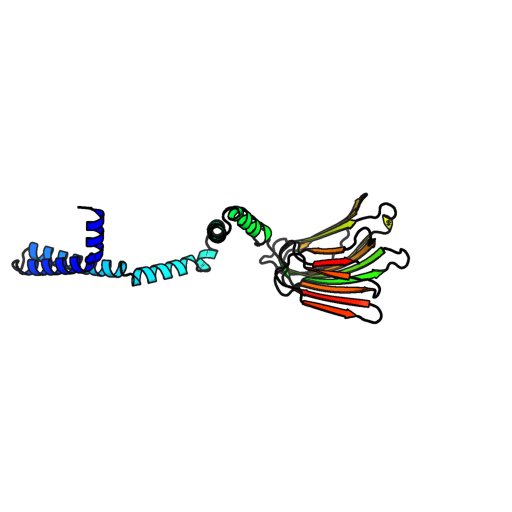73 7.965 19.082 1.00 84.69 80 GLU A O 1
ATOM 628 N N . HIS A 1 81 ? -21.652 6.023 20.208 1.00 83.44 81 HIS A N 1
ATOM 629 C CA . HIS A 1 81 ? -20.927 6.607 21.324 1.00 83.44 81 HIS A CA 1
ATOM 630 C C . HIS A 1 81 ? -19.444 6.746 20.990 1.00 83.44 81 HIS A C 1
ATOM 632 O O . HIS A 1 81 ? -18.888 7.822 21.199 1.00 83.44 81 HIS A O 1
ATOM 638 N N . LEU A 1 82 ? -18.820 5.696 20.440 1.00 85.62 82 LEU A N 1
ATOM 639 C CA . LEU A 1 82 ? -17.404 5.693 20.070 1.00 85.62 82 LEU A CA 1
ATOM 640 C C . LEU A 1 82 ? -17.066 6.826 19.090 1.00 85.62 82 LEU A C 1
ATOM 642 O O . LEU A 1 82 ? -16.121 7.562 19.351 1.00 85.62 82 LEU A O 1
ATOM 646 N N . ASP A 1 83 ? -17.883 7.063 18.065 1.00 83.31 83 ASP A N 1
ATOM 647 C CA . ASP A 1 83 ? -17.643 8.098 17.045 1.00 83.31 83 ASP A CA 1
ATOM 648 C C . ASP A 1 83 ? -17.607 9.530 17.612 1.00 83.31 83 ASP A C 1
ATOM 650 O O . ASP A 1 83 ? -17.010 10.434 17.029 1.00 83.31 83 ASP A O 1
ATOM 654 N N . LYS A 1 84 ? -18.242 9.762 18.768 1.00 87.00 84 LYS A N 1
ATOM 655 C CA . LYS A 1 84 ? -18.294 11.078 19.430 1.00 87.00 84 LYS A CA 1
ATOM 656 C C . LYS A 1 84 ? -17.201 11.258 20.483 1.00 87.00 84 LYS A C 1
ATOM 658 O O . LYS A 1 84 ? -17.060 12.352 21.041 1.00 87.00 84 LYS A O 1
ATOM 663 N N . ARG A 1 85 ? -16.455 10.199 20.803 1.00 84.69 85 ARG A N 1
ATOM 664 C CA . ARG A 1 85 ? -15.426 10.222 21.842 1.00 84.69 85 ARG A CA 1
ATOM 665 C C . ARG A 1 85 ? -14.153 10.888 21.343 1.00 84.69 85 ARG A C 1
ATOM 667 O O . ARG A 1 85 ? -13.680 10.639 20.243 1.00 84.69 85 ARG A O 1
ATOM 674 N N . LYS A 1 86 ? -13.561 11.707 22.211 1.00 89.44 86 LYS A N 1
ATOM 675 C CA . LYS A 1 86 ? -12.270 12.372 21.963 1.00 89.44 86 LYS A CA 1
ATOM 676 C C . LYS A 1 86 ? -11.077 11.578 22.502 1.00 89.44 86 LYS A C 1
ATOM 678 O O . LYS A 1 86 ? -9.940 11.937 22.235 1.00 89.44 86 LYS A O 1
ATOM 683 N N . ASP A 1 87 ? -11.338 10.520 23.265 1.00 89.88 87 ASP A N 1
ATOM 684 C CA . ASP A 1 87 ? -10.359 9.697 23.979 1.00 89.88 87 ASP A CA 1
ATOM 685 C C . ASP A 1 87 ? -10.189 8.292 23.367 1.00 89.88 87 ASP A C 1
ATOM 687 O O . ASP A 1 87 ? -9.607 7.409 23.993 1.00 89.88 87 ASP A O 1
ATOM 691 N N . LEU A 1 88 ? -10.663 8.068 22.131 1.00 87.88 88 LEU A N 1
ATOM 692 C CA . LEU A 1 88 ? -10.520 6.782 21.426 1.00 87.88 88 LEU A CA 1
ATOM 693 C C . LEU A 1 88 ? -9.068 6.310 21.336 1.00 87.88 88 LEU A C 1
ATOM 695 O O . LEU A 1 88 ? -8.791 5.121 21.484 1.00 87.88 88 LEU A O 1
ATOM 699 N N . GLU A 1 89 ? -8.142 7.240 21.124 1.00 87.50 89 GLU A N 1
ATOM 700 C CA . GLU A 1 89 ? -6.716 6.946 21.023 1.00 87.50 89 GLU A CA 1
ATOM 701 C C . GLU A 1 89 ? -6.148 6.389 22.339 1.00 87.50 89 GLU A C 1
ATOM 703 O O . GLU A 1 89 ? -5.446 5.376 22.330 1.00 87.50 89 GLU A O 1
ATOM 708 N N . GLU A 1 90 ? -6.516 6.992 23.473 1.00 90.06 90 GLU A N 1
ATOM 709 C CA . GLU A 1 90 ? -6.114 6.542 24.811 1.00 90.06 90 GLU A CA 1
ATOM 710 C C . GLU A 1 90 ? -6.740 5.179 25.154 1.00 90.06 90 GLU A C 1
ATOM 712 O O . GLU A 1 90 ? -6.095 4.307 25.744 1.00 90.06 90 GLU A O 1
ATOM 717 N N . ILE A 1 91 ? -7.999 4.959 24.762 1.00 88.56 91 ILE A N 1
ATOM 718 C CA . ILE A 1 91 ? -8.679 3.669 24.947 1.00 88.56 91 ILE A CA 1
ATOM 719 C C . ILE A 1 91 ? -7.976 2.584 24.140 1.00 88.56 91 ILE A C 1
ATOM 721 O O . ILE A 1 91 ? -7.681 1.518 24.683 1.00 88.56 91 ILE A O 1
ATOM 725 N N . TRP A 1 92 ? -7.684 2.849 22.864 1.00 88.75 92 TRP A N 1
ATOM 726 C CA . TRP A 1 92 ? -6.965 1.920 21.999 1.00 88.75 92 TRP A CA 1
ATOM 727 C C . TRP A 1 92 ? -5.606 1.547 22.596 1.00 88.75 92 TRP A C 1
ATOM 729 O O . TRP A 1 92 ? -5.264 0.363 22.654 1.00 88.75 92 TRP A O 1
ATOM 739 N N . GLU A 1 93 ? -4.856 2.524 23.108 1.00 89.75 93 GLU A N 1
ATOM 740 C CA . GLU A 1 93 ? -3.592 2.287 23.806 1.00 89.75 93 GLU A CA 1
ATOM 741 C C . GLU A 1 93 ? -3.762 1.367 25.016 1.00 89.75 93 GLU A C 1
ATOM 743 O O . GLU A 1 93 ? -3.121 0.315 25.089 1.00 89.75 93 GLU A O 1
ATOM 748 N N . LYS A 1 94 ? -4.671 1.697 25.940 1.00 90.00 94 LYS A N 1
ATOM 749 C CA . LYS A 1 94 ? -4.896 0.886 27.146 1.00 90.00 94 LYS A CA 1
ATOM 750 C C . LYS A 1 94 ? -5.328 -0.537 26.805 1.00 90.00 94 LYS A C 1
ATOM 752 O O . LYS A 1 94 ? -4.821 -1.485 27.406 1.00 90.00 94 LYS A O 1
ATOM 757 N N . VAL A 1 95 ? -6.239 -0.700 25.845 1.00 89.25 95 VAL A N 1
ATOM 758 C CA . VAL A 1 95 ? -6.770 -2.009 25.438 1.00 89.25 95 VAL A CA 1
ATOM 759 C C . VAL A 1 95 ? -5.692 -2.850 24.758 1.00 89.25 95 VAL A C 1
ATOM 761 O O . VAL A 1 95 ? -5.470 -3.996 25.150 1.00 89.25 95 VAL A O 1
ATOM 764 N N . SER A 1 96 ? -4.985 -2.293 23.776 1.00 90.31 96 SER A N 1
ATOM 765 C CA . SER A 1 96 ? -3.940 -3.023 23.049 1.00 90.31 96 SER A CA 1
ATOM 766 C C . SER A 1 96 ? -2.746 -3.369 23.945 1.00 90.31 96 SER A C 1
ATOM 768 O O . SER A 1 96 ? -2.261 -4.501 23.895 1.00 90.31 96 SER A O 1
ATOM 770 N N . GLN A 1 97 ? -2.321 -2.472 24.842 1.00 89.75 97 GLN A N 1
ATOM 771 C CA . GLN A 1 97 ? -1.294 -2.791 25.833 1.00 89.75 97 GLN A CA 1
ATOM 772 C C . GLN A 1 97 ? -1.775 -3.852 26.823 1.00 89.75 97 GLN A C 1
ATOM 774 O O . GLN A 1 97 ? -1.014 -4.766 27.131 1.00 89.75 97 GLN A O 1
ATOM 779 N N . ALA A 1 98 ? -3.016 -3.780 27.315 1.00 89.88 98 ALA A N 1
ATOM 780 C CA . ALA A 1 98 ? -3.562 -4.804 28.204 1.00 89.88 98 ALA A CA 1
ATOM 781 C C . ALA A 1 98 ? -3.586 -6.183 27.528 1.00 89.88 98 ALA A C 1
ATOM 783 O O . ALA A 1 98 ? -3.178 -7.165 28.147 1.00 89.88 98 ALA A O 1
ATOM 784 N N . LEU A 1 99 ? -3.979 -6.246 26.251 1.00 89.94 99 LEU A N 1
ATOM 785 C CA . LEU A 1 99 ? -3.950 -7.467 25.446 1.00 89.94 99 LEU A CA 1
ATOM 786 C C . LEU A 1 99 ? -2.520 -8.005 25.292 1.00 89.94 99 LEU A C 1
ATOM 788 O O . LEU A 1 99 ? -2.263 -9.183 25.538 1.00 89.94 99 LEU A O 1
ATOM 792 N N . CYS A 1 100 ? -1.568 -7.141 24.933 1.00 89.38 100 CYS A N 1
ATOM 793 C CA . CYS A 1 100 ? -0.186 -7.548 24.688 1.00 89.38 100 CYS A CA 1
ATOM 794 C C . CYS A 1 100 ? 0.552 -7.917 25.978 1.00 89.38 100 CYS A C 1
ATOM 796 O O . CYS A 1 100 ? 1.309 -8.883 25.986 1.00 89.38 100 CYS A O 1
ATOM 798 N N . ARG A 1 101 ? 0.314 -7.215 27.093 1.00 88.75 101 ARG A N 1
ATOM 799 C CA . ARG A 1 101 ? 0.978 -7.463 28.387 1.00 88.75 101 ARG A CA 1
ATOM 800 C C . ARG A 1 101 ? 0.702 -8.849 28.958 1.00 88.75 101 ARG A C 1
ATOM 802 O O . ARG A 1 101 ? 1.523 -9.332 29.731 1.00 88.75 101 ARG A O 1
ATOM 809 N N . GLN A 1 102 ? -0.396 -9.494 28.562 1.00 89.56 102 GLN A N 1
ATOM 810 C CA . GLN A 1 102 ? -0.690 -10.873 28.964 1.00 89.56 102 GLN A CA 1
ATOM 811 C C . GLN A 1 102 ? 0.368 -11.871 28.471 1.00 89.56 102 GLN A C 1
ATOM 813 O O . GLN A 1 102 ? 0.562 -12.901 29.108 1.00 89.56 102 GLN A O 1
ATOM 818 N N . LYS A 1 103 ? 1.050 -11.581 27.352 1.00 91.19 103 LYS A N 1
ATOM 819 C CA . LYS A 1 103 ? 2.029 -12.492 26.729 1.00 91.19 103 LYS A CA 1
ATOM 820 C C . LYS A 1 103 ? 3.407 -11.868 26.502 1.00 91.19 103 LYS A C 1
ATOM 822 O O . LYS A 1 103 ? 4.414 -12.556 26.571 1.00 91.19 103 LYS A O 1
ATOM 827 N N . PHE A 1 104 ? 3.453 -10.566 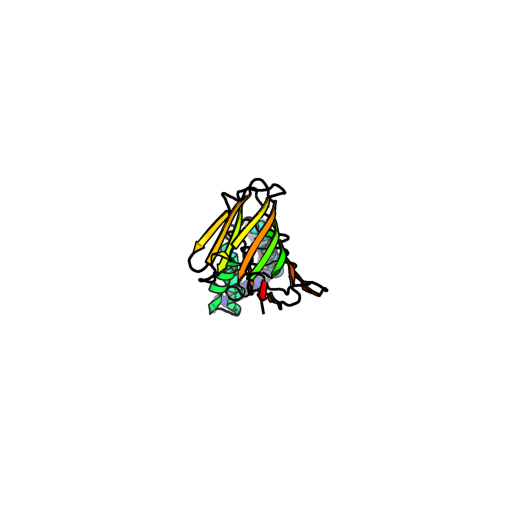26.250 1.00 91.94 104 PHE A N 1
ATOM 828 C CA . PHE A 1 104 ? 4.614 -9.829 25.758 1.00 91.94 104 PHE A CA 1
ATOM 829 C C . PHE A 1 104 ? 4.774 -8.501 26.504 1.00 91.94 104 PHE A C 1
ATOM 831 O O . PHE A 1 104 ? 4.749 -7.422 25.913 1.00 91.94 104 PHE A O 1
ATOM 838 N N . LYS A 1 105 ? 4.906 -8.566 27.833 1.00 92.38 105 LYS A N 1
ATOM 839 C CA . LYS A 1 105 ? 4.969 -7.376 28.697 1.00 92.38 105 LYS A CA 1
ATOM 840 C C . LYS A 1 105 ? 6.067 -6.394 28.276 1.00 92.38 105 LYS A C 1
ATOM 842 O O . LYS A 1 105 ? 5.780 -5.205 28.157 1.00 92.38 105 LYS A O 1
ATOM 847 N N . GLU A 1 106 ? 7.270 -6.894 28.005 1.00 93.88 106 GLU A N 1
ATOM 848 C CA . GLU A 1 106 ? 8.457 -6.081 27.696 1.00 93.88 106 GLU A CA 1
ATOM 849 C C . GLU A 1 106 ? 8.334 -5.303 26.382 1.00 93.88 106 GLU A C 1
ATOM 851 O O . GLU A 1 106 ? 8.722 -4.142 26.322 1.00 93.88 106 GLU A O 1
ATOM 856 N N . ILE A 1 107 ? 7.736 -5.905 25.348 1.00 92.50 107 ILE A N 1
ATOM 857 C CA . ILE A 1 107 ? 7.609 -5.280 24.020 1.00 92.50 107 ILE A CA 1
ATOM 858 C C . ILE A 1 107 ? 6.231 -4.653 23.772 1.00 92.50 107 ILE A C 1
ATOM 860 O O . ILE A 1 107 ? 6.006 -4.097 22.704 1.00 92.50 107 ILE A O 1
ATOM 864 N N . SER A 1 108 ? 5.300 -4.730 24.731 1.00 91.75 108 SER A N 1
ATOM 865 C CA . SER A 1 108 ? 3.900 -4.310 24.545 1.00 91.75 108 SER A CA 1
ATOM 866 C C . SER A 1 108 ? 3.740 -2.854 24.095 1.00 91.75 108 SER A C 1
ATOM 868 O O . SER A 1 108 ? 2.920 -2.580 23.223 1.00 91.75 108 SER A O 1
ATOM 870 N N . VAL A 1 109 ? 4.541 -1.943 24.656 1.00 89.62 109 VAL A N 1
ATOM 871 C CA . VAL A 1 109 ? 4.535 -0.517 24.291 1.00 89.62 109 VAL A CA 1
ATOM 872 C C . VAL A 1 109 ? 5.041 -0.340 22.859 1.00 89.62 109 VAL A C 1
ATOM 874 O O . VAL A 1 109 ? 4.331 0.200 22.020 1.00 89.62 109 VAL A O 1
ATOM 877 N N . SER A 1 110 ? 6.209 -0.908 22.541 1.00 91.06 110 SER A N 1
ATOM 878 C CA . SER A 1 110 ? 6.782 -0.823 21.191 1.00 91.06 110 SER A CA 1
ATOM 879 C C . SER A 1 110 ? 5.880 -1.464 20.130 1.00 91.06 110 SER A C 1
ATOM 881 O O . SER A 1 110 ? 5.745 -0.933 19.031 1.00 91.06 110 SER A O 1
ATOM 883 N N . LEU A 1 111 ? 5.226 -2.583 20.450 1.00 90.25 111 LEU A N 1
ATOM 884 C CA . LEU A 1 111 ? 4.277 -3.239 19.556 1.00 90.25 111 LEU A CA 1
ATOM 885 C C . LEU A 1 111 ? 3.064 -2.343 19.277 1.00 90.25 111 LEU A C 1
ATOM 887 O O . LEU A 1 111 ? 2.690 -2.193 18.115 1.00 90.25 111 LEU A O 1
ATOM 891 N N . HIS A 1 112 ? 2.485 -1.731 20.315 1.00 89.88 112 HIS A N 1
ATOM 892 C CA . HIS A 1 112 ? 1.396 -0.767 20.160 1.00 89.88 112 HIS A CA 1
ATOM 893 C C . HIS A 1 112 ? 1.800 0.385 19.236 1.00 89.88 112 HIS A C 1
ATOM 895 O O . HIS A 1 112 ? 1.125 0.625 18.233 1.00 89.88 112 HIS A O 1
ATOM 901 N N . ASP A 1 113 ? 2.919 1.046 19.539 1.00 89.75 113 ASP A N 1
ATOM 902 C CA . ASP A 1 113 ? 3.395 2.206 18.785 1.00 89.75 113 ASP A CA 1
ATOM 903 C C . ASP A 1 113 ? 3.656 1.849 17.321 1.00 89.75 113 ASP A C 1
ATOM 905 O O . ASP A 1 113 ? 3.246 2.572 16.412 1.00 89.75 113 ASP A O 1
ATOM 909 N N . ASN A 1 114 ? 4.288 0.700 17.071 1.00 89.38 114 ASN A N 1
ATOM 910 C CA . ASN A 1 114 ? 4.572 0.237 15.717 1.00 89.38 114 ASN A CA 1
ATOM 911 C C . ASN A 1 114 ? 3.288 -0.059 14.935 1.00 89.38 114 ASN A C 1
ATOM 913 O O . ASN A 1 114 ? 3.175 0.364 13.784 1.00 89.38 114 ASN A O 1
ATOM 917 N N . VAL A 1 115 ? 2.312 -0.747 15.542 1.00 89.94 115 VAL A N 1
ATOM 918 C CA . VAL A 1 115 ? 1.024 -1.050 14.895 1.00 89.94 115 VAL A CA 1
ATOM 919 C C . VAL A 1 115 ? 0.267 0.239 14.586 1.00 89.94 115 VAL A C 1
ATOM 921 O O . VAL A 1 115 ? -0.130 0.471 13.445 1.00 89.94 115 VAL A O 1
ATOM 924 N N . LYS A 1 116 ? 0.119 1.106 15.587 1.00 89.19 116 LYS A N 1
ATOM 925 C CA . LYS A 1 116 ? -0.614 2.365 15.478 1.00 89.19 116 LYS A CA 1
ATOM 926 C C . LYS A 1 116 ? -0.026 3.280 14.405 1.00 89.19 116 LYS A C 1
ATOM 928 O O . LYS A 1 116 ? -0.758 3.748 13.541 1.00 89.19 116 LYS A O 1
ATOM 933 N N . ASN A 1 117 ? 1.289 3.486 14.421 1.00 86.06 117 ASN A N 1
ATOM 934 C CA . ASN A 1 117 ? 1.943 4.448 13.534 1.00 86.06 117 ASN A CA 1
ATOM 935 C C . ASN A 1 117 ? 2.229 3.900 12.128 1.00 86.06 117 ASN A C 1
ATOM 937 O O . ASN A 1 117 ? 2.401 4.688 11.197 1.00 86.06 117 ASN A O 1
ATOM 941 N N . SER A 1 118 ? 2.313 2.574 11.959 1.00 83.81 118 SER A N 1
ATOM 942 C CA . SER A 1 118 ? 2.698 1.969 10.672 1.00 83.81 118 SER A CA 1
ATOM 943 C C . SER A 1 118 ? 1.537 1.344 9.902 1.00 83.81 118 SER A C 1
ATOM 945 O O . SER A 1 118 ? 1.628 1.249 8.679 1.00 83.81 118 SER A O 1
ATOM 947 N N . TYR A 1 119 ? 0.474 0.910 10.589 1.00 84.62 119 TYR A N 1
ATOM 948 C CA . TYR A 1 119 ? -0.605 0.121 9.982 1.00 84.62 119 TYR A CA 1
ATOM 949 C C . TYR A 1 119 ? -1.983 0.783 10.056 1.00 84.62 119 TYR A C 1
ATOM 951 O O . TYR A 1 119 ? -2.810 0.519 9.183 1.00 84.62 119 TYR A O 1
ATOM 959 N N . LEU A 1 120 ? -2.250 1.632 11.056 1.00 86.94 120 LEU A N 1
ATOM 960 C CA . LEU A 1 120 ? -3.539 2.320 11.160 1.00 86.94 120 LEU A CA 1
ATOM 961 C C . LEU A 1 120 ? -3.557 3.611 10.320 1.00 86.94 120 LEU A C 1
ATOM 963 O O . LEU A 1 120 ? -2.560 4.338 10.281 1.00 86.94 120 LEU A O 1
ATOM 967 N N . PRO A 1 121 ? -4.689 3.944 9.674 1.00 81.25 121 PRO A N 1
ATOM 968 C CA . PRO A 1 121 ? -4.822 5.128 8.826 1.00 81.25 121 PRO A CA 1
ATOM 969 C C . PRO A 1 121 ? -5.056 6.408 9.651 1.00 81.25 121 PRO A C 1
ATOM 971 O O . PRO A 1 121 ? -6.016 7.129 9.429 1.00 81.25 121 PRO A O 1
ATOM 974 N N . ILE A 1 122 ? -4.192 6.697 10.629 1.00 81.94 122 ILE A N 1
ATOM 975 C CA . ILE A 1 122 ? -4.354 7.873 11.509 1.00 81.94 122 ILE A CA 1
ATOM 976 C C . ILE A 1 122 ? -3.926 9.160 10.796 1.00 81.94 122 ILE A C 1
ATOM 978 O O . ILE A 1 122 ? -4.566 10.194 10.933 1.00 81.94 122 ILE A O 1
ATOM 982 N N . ASN A 1 123 ? -2.851 9.091 10.008 1.00 78.62 123 ASN A N 1
ATOM 983 C CA . ASN A 1 123 ? -2.229 10.267 9.388 1.00 78.62 123 ASN A CA 1
ATOM 984 C C . ASN A 1 123 ? -2.483 10.364 7.876 1.00 78.62 123 ASN A C 1
ATOM 986 O O . ASN A 1 123 ? -1.807 11.124 7.185 1.00 78.62 123 ASN A O 1
ATOM 990 N N . HIS A 1 124 ? -3.371 9.527 7.335 1.00 82.06 124 HIS A N 1
ATOM 991 C CA . HIS A 1 124 ? -3.518 9.371 5.893 1.00 82.06 124 HIS A CA 1
ATOM 992 C C . HIS A 1 124 ? -4.968 9.355 5.476 1.00 82.06 124 HIS A C 1
ATOM 994 O O . HIS A 1 124 ? -5.775 8.597 5.997 1.00 82.06 124 HIS A O 1
ATOM 1000 N N . GLU A 1 125 ? -5.253 10.185 4.486 1.00 88.50 125 GLU A N 1
ATOM 1001 C CA . GLU A 1 125 ? -6.613 10.566 4.121 1.00 88.50 125 GLU A CA 1
ATOM 1002 C C . GLU A 1 125 ? -7.128 9.796 2.897 1.00 88.50 125 GLU A C 1
ATOM 1004 O O . GLU A 1 125 ? -8.208 10.082 2.382 1.00 88.50 125 GLU A O 1
ATOM 1009 N N . TYR A 1 126 ? -6.329 8.864 2.373 1.00 94.38 126 TYR A N 1
ATOM 1010 C CA . TYR A 1 126 ? -6.672 8.075 1.198 1.00 94.38 126 TYR A CA 1
ATOM 1011 C C . TYR A 1 126 ? -5.954 6.718 1.185 1.00 94.38 126 TYR A C 1
ATOM 1013 O O . TYR A 1 126 ? -4.927 6.520 1.844 1.00 94.38 126 TYR A O 1
ATOM 1021 N N . TYR A 1 127 ? -6.474 5.793 0.381 1.00 95.81 127 TYR A N 1
ATOM 1022 C CA . TYR A 1 127 ? -5.851 4.505 0.073 1.00 95.81 127 TYR A CA 1
ATOM 1023 C C . TYR A 1 127 ? -5.872 4.237 -1.437 1.00 95.81 127 TYR A C 1
ATOM 1025 O O . TYR A 1 127 ? -6.534 4.944 -2.200 1.00 95.81 127 TYR A O 1
ATOM 1033 N N . TYR A 1 128 ? -5.109 3.238 -1.880 1.00 97.06 128 TYR A N 1
ATOM 1034 C CA . TYR A 1 128 ? -5.104 2.800 -3.273 1.00 97.06 128 TYR A CA 1
ATOM 1035 C C . TYR A 1 128 ? -5.999 1.579 -3.441 1.00 97.06 128 TYR A C 1
ATOM 1037 O O . TYR A 1 128 ? -5.908 0.645 -2.653 1.00 97.06 128 TYR A O 1
ATOM 1045 N N . LYS A 1 129 ? -6.823 1.556 -4.482 1.00 98.12 129 LYS A N 1
ATOM 1046 C CA . LYS A 1 129 ? -7.721 0.450 -4.813 1.00 98.12 129 LYS A CA 1
ATOM 1047 C C . LYS A 1 129 ? -7.438 -0.066 -6.217 1.00 98.12 129 LYS A C 1
ATOM 1049 O O . LYS A 1 129 ? -7.083 0.719 -7.101 1.00 98.12 129 LYS A O 1
ATOM 1054 N N . ASP A 1 130 ? -7.609 -1.369 -6.415 1.00 98.06 130 ASP A N 1
ATOM 1055 C CA . ASP A 1 130 ? -7.434 -2.057 -7.697 1.00 98.06 130 ASP A CA 1
ATOM 1056 C C . ASP A 1 130 ? -6.064 -1.722 -8.321 1.00 98.06 130 ASP A C 1
ATOM 1058 O O . ASP A 1 130 ? -5.972 -1.174 -9.421 1.00 98.06 130 ASP A O 1
ATOM 1062 N N . HIS A 1 131 ? -4.986 -1.975 -7.575 1.00 97.69 131 HIS A N 1
ATOM 1063 C CA . HIS A 1 131 ? -3.622 -1.649 -7.983 1.00 97.69 131 HIS A CA 1
ATOM 1064 C C . HIS A 1 131 ? -3.082 -2.717 -8.941 1.00 97.69 131 HIS A C 1
ATOM 1066 O O . HIS A 1 131 ? -2.642 -3.785 -8.521 1.00 97.69 131 HIS A O 1
ATOM 1072 N N . ASN A 1 132 ? -3.143 -2.438 -10.241 1.00 98.38 132 ASN A N 1
ATOM 1073 C CA . ASN A 1 132 ? -2.817 -3.385 -11.302 1.00 98.38 132 ASN A CA 1
ATOM 1074 C C . ASN A 1 132 ? -1.550 -2.949 -12.035 1.00 98.38 132 ASN A C 1
ATOM 1076 O O . ASN A 1 132 ? -1.513 -1.852 -12.596 1.00 98.38 132 ASN A O 1
ATOM 1080 N N . ILE A 1 133 ? -0.532 -3.807 -12.058 1.00 98.25 133 ILE A N 1
ATOM 1081 C CA . ILE A 1 133 ? 0.741 -3.550 -12.737 1.00 98.25 133 ILE A CA 1
ATOM 1082 C C . ILE A 1 133 ? 0.948 -4.584 -13.841 1.00 98.25 133 ILE A C 1
ATOM 1084 O O . ILE A 1 133 ? 1.010 -5.776 -13.567 1.00 98.25 133 ILE A O 1
ATOM 1088 N N . ASP A 1 134 ? 1.115 -4.125 -15.073 1.00 98.56 134 ASP A N 1
ATOM 1089 C CA . ASP A 1 134 ? 1.635 -4.925 -16.180 1.00 98.56 134 ASP A CA 1
ATOM 1090 C C . ASP A 1 134 ? 3.121 -4.600 -16.370 1.00 98.56 134 ASP A C 1
ATOM 1092 O O . ASP A 1 134 ? 3.494 -3.430 -16.466 1.00 98.56 134 ASP A O 1
ATOM 1096 N N . ILE A 1 135 ? 3.973 -5.619 -16.364 1.00 98.44 135 ILE A N 1
ATOM 1097 C CA . ILE A 1 135 ? 5.427 -5.508 -16.466 1.00 98.44 135 ILE A CA 1
ATOM 1098 C C . ILE A 1 135 ? 5.889 -6.361 -17.639 1.00 98.44 135 ILE A C 1
ATOM 1100 O O . ILE A 1 135 ? 5.715 -7.579 -17.647 1.00 98.44 135 ILE A O 1
ATOM 1104 N N . ILE A 1 136 ? 6.550 -5.730 -18.599 1.00 98.25 136 ILE A N 1
ATOM 1105 C CA . ILE A 1 136 ? 7.163 -6.397 -19.743 1.00 98.25 136 ILE A CA 1
ATOM 1106 C C . ILE A 1 136 ? 8.673 -6.220 -19.630 1.00 98.25 136 ILE A C 1
ATOM 1108 O O . ILE A 1 136 ? 9.166 -5.094 -19.586 1.00 98.25 136 ILE A O 1
ATOM 1112 N N . ILE A 1 137 ? 9.395 -7.335 -19.562 1.00 97.62 137 ILE A N 1
ATOM 1113 C CA . ILE A 1 137 ? 10.855 -7.380 -19.550 1.00 97.62 137 ILE A CA 1
ATOM 1114 C C . ILE A 1 137 ? 11.334 -7.882 -20.908 1.00 97.62 137 ILE A C 1
ATOM 1116 O O . ILE A 1 137 ? 10.895 -8.929 -21.383 1.00 97.62 137 ILE A O 1
ATOM 1120 N N . GLU A 1 138 ? 12.279 -7.166 -21.503 1.00 97.19 138 GLU A N 1
ATOM 1121 C CA . GLU A 1 138 ? 12.898 -7.508 -22.782 1.00 97.19 138 GLU A CA 1
ATOM 1122 C C . GLU A 1 138 ? 14.420 -7.437 -22.644 1.00 97.19 138 GLU A C 1
ATOM 1124 O O . GLU A 1 138 ? 14.949 -6.610 -21.895 1.00 97.19 138 GLU A O 1
ATOM 1129 N N . ARG A 1 139 ? 15.149 -8.307 -23.350 1.00 95.81 139 ARG A N 1
ATOM 1130 C CA . ARG A 1 139 ? 16.611 -8.207 -23.396 1.00 95.81 139 ARG A CA 1
ATOM 1131 C C . ARG A 1 139 ? 17.031 -7.023 -24.253 1.00 95.81 139 ARG A C 1
ATOM 1133 O O . ARG A 1 139 ? 16.374 -6.668 -25.225 1.00 95.81 139 ARG A O 1
ATOM 1140 N N . ASP A 1 140 ? 18.168 -6.458 -23.896 1.00 96.38 140 ASP A N 1
ATOM 1141 C CA . ASP A 1 140 ? 18.894 -5.552 -24.762 1.00 96.38 140 ASP A CA 1
ATOM 1142 C C . ASP A 1 140 ? 19.838 -6.353 -25.666 1.00 96.38 140 ASP A C 1
ATOM 1144 O O . ASP A 1 140 ? 20.850 -6.879 -25.200 1.00 96.38 140 ASP A O 1
ATOM 1148 N N . GLU A 1 141 ? 19.481 -6.493 -26.943 1.00 94.94 141 GLU A N 1
ATOM 1149 C CA . GLU A 1 141 ? 20.253 -7.285 -27.912 1.00 94.94 141 GLU A CA 1
ATOM 1150 C C . GLU A 1 141 ? 21.650 -6.703 -28.168 1.00 94.94 141 GLU A C 1
ATOM 1152 O O . GLU A 1 141 ? 22.597 -7.446 -28.419 1.00 94.94 141 GLU A O 1
ATOM 1157 N N . GLU A 1 142 ? 21.793 -5.382 -28.062 1.00 96.00 142 GLU A N 1
ATOM 1158 C CA . GLU A 1 142 ? 23.049 -4.682 -28.326 1.00 96.00 142 GLU A CA 1
ATOM 1159 C C . GLU A 1 142 ? 23.984 -4.686 -27.109 1.00 96.00 142 GLU A C 1
ATOM 1161 O O . GLU A 1 142 ? 25.196 -4.546 -27.262 1.00 96.00 142 GLU A O 1
ATOM 1166 N N . ASN A 1 143 ? 23.442 -4.828 -25.893 1.00 96.00 143 ASN A N 1
ATOM 1167 C CA . ASN A 1 143 ? 24.200 -4.674 -24.649 1.00 96.00 143 ASN A CA 1
ATOM 1168 C C . ASN A 1 143 ? 23.938 -5.856 -23.701 1.00 96.00 143 ASN A C 1
ATOM 1170 O O . ASN A 1 143 ? 23.092 -5.766 -22.801 1.00 96.00 143 ASN A O 1
ATOM 1174 N N . PRO A 1 144 ? 24.684 -6.968 -23.866 1.00 89.69 144 PRO A N 1
ATOM 1175 C CA . PRO A 1 144 ? 24.532 -8.163 -23.045 1.00 89.69 144 PRO A CA 1
ATOM 1176 C C . PRO A 1 144 ? 24.665 -7.845 -21.547 1.00 89.69 144 PRO A C 1
ATOM 1178 O O . PRO A 1 144 ? 25.709 -7.405 -21.075 1.00 89.69 144 PRO A O 1
ATOM 1181 N N . GLY A 1 145 ? 23.587 -8.062 -20.791 1.00 93.00 145 GLY A N 1
ATOM 1182 C CA . GLY A 1 145 ? 23.502 -7.752 -19.356 1.00 93.00 145 GLY A CA 1
ATOM 1183 C C . GLY A 1 145 ? 22.525 -6.627 -19.011 1.00 93.00 145 GLY A C 1
ATOM 1184 O O . GLY A 1 145 ? 22.197 -6.457 -17.835 1.00 93.00 145 GLY A O 1
ATOM 1185 N N . TYR A 1 146 ? 22.019 -5.905 -20.013 1.00 96.75 146 TYR A N 1
ATOM 1186 C CA . TYR A 1 146 ? 20.940 -4.936 -19.859 1.00 96.75 146 TYR A CA 1
ATOM 1187 C C . TYR A 1 146 ? 19.583 -5.527 -20.240 1.00 96.75 146 TYR A C 1
ATOM 1189 O O . TYR A 1 146 ? 19.466 -6.439 -21.063 1.00 96.75 146 TYR A O 1
ATOM 1197 N N . VAL A 1 147 ? 18.543 -4.979 -19.619 1.00 97.44 147 VAL A N 1
ATOM 1198 C CA . VAL A 1 147 ? 17.145 -5.257 -19.945 1.00 97.44 147 VAL A CA 1
ATOM 1199 C C . VAL A 1 147 ? 16.374 -3.960 -20.094 1.00 97.44 147 VAL A C 1
ATOM 1201 O O . VAL A 1 147 ? 16.669 -2.971 -19.415 1.00 97.44 147 VAL A O 1
ATOM 1204 N N . TYR A 1 148 ? 15.356 -3.990 -20.945 1.00 97.88 148 TYR A N 1
ATOM 1205 C CA . TYR A 1 148 ? 14.278 -3.017 -20.949 1.00 97.88 148 TYR A CA 1
ATOM 1206 C C . TYR A 1 148 ? 13.147 -3.522 -20.061 1.00 97.88 148 TYR A C 1
ATOM 1208 O O . TYR A 1 148 ? 12.765 -4.686 -20.133 1.00 97.88 148 TYR A O 1
ATOM 1216 N N . VAL A 1 149 ? 12.611 -2.641 -19.224 1.00 97.94 149 VAL A N 1
ATOM 1217 C CA . VAL A 1 149 ? 11.437 -2.916 -18.400 1.00 97.94 149 VAL A CA 1
ATOM 1218 C C . VAL A 1 149 ? 10.400 -1.845 -18.674 1.00 97.94 149 VAL A C 1
ATOM 1220 O O . VAL A 1 149 ? 10.611 -0.674 -18.350 1.00 97.94 149 VAL A O 1
ATOM 1223 N N . THR A 1 150 ? 9.290 -2.246 -19.277 1.00 98.50 150 THR A N 1
ATOM 1224 C CA . THR A 1 150 ? 8.120 -1.398 -19.487 1.00 98.50 150 THR A CA 1
ATOM 1225 C C . THR A 1 150 ? 7.071 -1.744 -18.444 1.00 98.50 150 THR A C 1
ATOM 1227 O O . THR A 1 150 ? 6.673 -2.897 -18.321 1.00 98.50 150 THR A O 1
ATOM 1230 N N . GLU A 1 151 ? 6.633 -0.745 -17.682 1.00 98.31 151 GLU A N 1
ATOM 1231 C CA . GLU A 1 151 ? 5.625 -0.902 -16.634 1.00 98.31 151 GLU A CA 1
ATOM 1232 C C . GLU A 1 151 ? 4.398 -0.064 -16.990 1.00 98.31 151 GLU A C 1
ATOM 1234 O O . GLU A 1 151 ? 4.516 1.134 -17.257 1.00 98.31 151 GLU A O 1
ATOM 1239 N N . THR A 1 152 ? 3.218 -0.678 -16.965 1.00 98.62 152 THR A N 1
ATOM 1240 C CA . THR A 1 152 ? 1.933 0.022 -17.030 1.00 98.62 152 THR A CA 1
ATOM 1241 C C . THR A 1 152 ? 1.177 -0.210 -15.731 1.00 98.62 152 THR A C 1
ATOM 1243 O O . THR A 1 152 ? 0.786 -1.327 -15.416 1.00 98.62 152 THR A O 1
ATOM 1246 N N . LEU A 1 153 ? 0.959 0.861 -14.976 1.00 98.31 153 LEU A N 1
ATOM 1247 C CA . LEU A 1 153 ? 0.214 0.865 -13.724 1.00 98.31 153 LEU A CA 1
ATOM 1248 C C . LEU A 1 153 ? -1.174 1.468 -13.949 1.00 98.31 153 LEU A C 1
ATOM 1250 O O . LEU A 1 153 ? -1.293 2.551 -14.522 1.00 98.31 153 LEU A O 1
ATOM 1254 N N . VAL A 1 154 ? -2.203 0.814 -13.417 1.00 98.56 154 VAL A N 1
ATOM 1255 C CA . VAL A 1 154 ? -3.545 1.376 -13.237 1.00 98.56 154 VAL A CA 1
ATOM 1256 C C . VAL A 1 154 ? -3.938 1.220 -11.774 1.00 98.56 154 VAL A C 1
ATOM 1258 O O . VAL A 1 154 ? -3.845 0.126 -11.227 1.00 98.56 154 VAL A O 1
ATOM 1261 N N . THR A 1 155 ? -4.361 2.298 -11.122 1.00 98.44 155 THR A N 1
ATOM 1262 C CA . THR A 1 155 ? -4.806 2.264 -9.723 1.00 98.44 155 THR A CA 1
ATOM 1263 C C . THR A 1 155 ? -5.798 3.383 -9.450 1.00 98.44 155 THR A C 1
ATOM 1265 O O . THR A 1 155 ? -5.772 4.409 -10.126 1.00 98.44 155 THR A O 1
ATOM 1268 N N . LYS A 1 156 ? -6.667 3.208 -8.456 1.00 98.31 156 LYS A N 1
ATOM 1269 C CA . LYS A 1 156 ? -7.574 4.256 -7.988 1.00 98.31 156 LYS A CA 1
ATOM 1270 C C . LYS A 1 156 ? -7.091 4.805 -6.658 1.00 98.31 156 LYS A C 1
ATOM 1272 O O . LYS A 1 156 ? -6.769 4.030 -5.768 1.00 98.31 156 LYS A O 1
ATOM 1277 N N . ILE A 1 157 ? -7.071 6.120 -6.506 1.00 97.56 157 ILE A N 1
ATOM 1278 C CA . ILE A 1 157 ? -6.930 6.781 -5.206 1.00 97.56 157 ILE A CA 1
ATOM 1279 C C . ILE A 1 157 ? -8.337 6.998 -4.664 1.00 97.56 157 ILE A C 1
ATOM 1281 O O . ILE A 1 157 ? -9.124 7.639 -5.352 1.00 97.56 157 ILE A O 1
ATOM 1285 N N . ILE A 1 158 ? -8.641 6.487 -3.470 1.00 97.50 158 ILE A N 1
ATOM 1286 C CA . ILE A 1 158 ? -9.952 6.617 -2.818 1.00 97.50 158 ILE A CA 1
ATOM 1287 C C . ILE A 1 158 ? -9.807 7.420 -1.524 1.00 97.50 158 ILE A C 1
ATOM 1289 O O . ILE A 1 158 ? -8.939 7.107 -0.708 1.00 97.50 158 ILE A O 1
ATOM 1293 N N . SER A 1 159 ? -10.656 8.429 -1.337 1.00 95.56 159 SER A N 1
ATOM 1294 C CA . SER A 1 159 ? -10.703 9.306 -0.164 1.00 95.56 159 SER A CA 1
ATOM 1295 C C . SER A 1 159 ? -12.147 9.598 0.261 1.00 95.56 159 SER A C 1
ATOM 1297 O O . SER A 1 159 ? -13.065 9.491 -0.547 1.00 95.56 159 SER A O 1
ATOM 1299 N N . GLU A 1 160 ? -12.339 9.990 1.521 1.00 93.62 160 GLU A N 1
ATOM 1300 C CA . GLU A 1 160 ? -13.646 10.365 2.088 1.00 93.62 160 GLU A CA 1
ATOM 1301 C C . GLU A 1 160 ? -14.006 11.842 1.844 1.00 93.62 160 GLU A C 1
ATOM 1303 O O . GLU A 1 160 ? -15.149 12.253 2.035 1.00 93.62 160 GLU A O 1
ATOM 1308 N N . ASP A 1 161 ? -13.039 12.660 1.418 1.00 93.94 161 ASP A N 1
ATOM 1309 C CA . ASP A 1 161 ? -13.213 14.093 1.198 1.00 93.94 161 ASP A CA 1
ATOM 1310 C C . ASP A 1 161 ? -12.649 14.541 -0.164 1.00 93.94 161 ASP A C 1
ATOM 1312 O O . ASP A 1 161 ? -11.989 13.784 -0.877 1.00 93.94 161 ASP A O 1
ATOM 1316 N N . THR A 1 162 ? -12.929 15.789 -0.544 1.00 95.50 162 THR A N 1
ATOM 1317 C CA . THR A 1 162 ? -12.505 16.383 -1.826 1.00 95.50 162 THR A CA 1
ATOM 1318 C C . THR A 1 162 ? -11.276 17.288 -1.706 1.00 95.50 162 THR A C 1
ATOM 1320 O O . THR A 1 162 ? -10.979 18.059 -2.627 1.00 95.50 162 THR A O 1
ATOM 1323 N N . SER A 1 163 ? -10.596 17.279 -0.559 1.00 94.62 163 SER A N 1
ATOM 1324 C CA . SER A 1 163 ? -9.400 18.087 -0.329 1.00 94.62 163 SER A CA 1
ATOM 1325 C C . SER A 1 163 ? -8.203 17.562 -1.130 1.00 94.62 163 SER A C 1
ATOM 1327 O O . SER A 1 163 ? -8.249 16.514 -1.775 1.00 94.62 163 SER A O 1
ATOM 1329 N N . LYS A 1 164 ? -7.121 18.344 -1.140 1.00 95.19 164 LYS A N 1
ATOM 1330 C CA . LYS A 1 164 ? -5.937 18.076 -1.959 1.00 95.19 164 LYS A CA 1
ATOM 1331 C C . LYS A 1 164 ? -5.227 16.811 -1.494 1.00 95.19 164 LYS A C 1
ATOM 1333 O O . LYS A 1 164 ? -4.694 16.771 -0.389 1.00 95.19 164 LYS A O 1
ATOM 1338 N N . LYS A 1 165 ? -5.149 15.815 -2.370 1.00 93.38 165 LYS A N 1
ATOM 1339 C CA . LYS A 1 165 ? -4.351 14.602 -2.184 1.00 93.38 165 LYS A CA 1
ATOM 1340 C C . LYS A 1 165 ? -3.193 14.605 -3.171 1.00 93.38 165 LYS A C 1
ATOM 1342 O O . LYS A 1 165 ? -3.271 15.209 -4.233 1.00 93.38 165 LYS A O 1
ATOM 1347 N N . TYR A 1 166 ? -2.119 13.902 -2.841 1.00 93.81 166 TYR A N 1
ATOM 1348 C CA . TYR A 1 166 ? -0.937 13.846 -3.696 1.00 93.81 166 TYR A CA 1
ATOM 1349 C C . TYR A 1 166 ? -0.667 12.414 -4.129 1.00 93.81 166 TYR A C 1
ATOM 1351 O O . TYR A 1 166 ? -0.330 11.574 -3.291 1.00 93.81 166 TYR A O 1
ATOM 1359 N N . TYR A 1 167 ? -0.773 12.147 -5.430 1.00 95.25 167 TYR A N 1
ATOM 1360 C CA . TYR A 1 167 ? -0.225 10.936 -6.026 1.00 95.25 167 TYR A CA 1
ATOM 1361 C C . TYR A 1 167 ? 1.296 11.062 -6.064 1.00 95.25 167 TYR A C 1
ATOM 1363 O O . TYR A 1 167 ? 1.831 11.970 -6.703 1.00 95.25 167 TYR A O 1
ATOM 1371 N N . LYS A 1 168 ? 1.993 10.162 -5.367 1.00 94.50 168 LYS A N 1
ATOM 1372 C CA . LYS A 1 168 ? 3.455 10.171 -5.270 1.00 94.50 168 LYS A CA 1
ATOM 1373 C C . LYS A 1 168 ? 4.029 8.873 -5.802 1.00 94.50 168 LYS A C 1
ATOM 1375 O O . LYS A 1 168 ? 3.581 7.786 -5.443 1.00 94.50 168 LYS A O 1
ATOM 1380 N N . PHE A 1 169 ? 5.074 8.999 -6.603 1.00 93.25 169 PHE A N 1
ATOM 1381 C CA . PHE A 1 169 ? 5.868 7.878 -7.075 1.00 93.25 169 PHE A CA 1
ATOM 1382 C C . PHE A 1 169 ? 7.340 8.271 -7.089 1.00 93.25 169 PHE A C 1
ATOM 1384 O O . PHE A 1 169 ? 7.696 9.383 -7.472 1.00 93.25 169 PHE A O 1
ATOM 1391 N N . SER A 1 170 ? 8.208 7.354 -6.683 1.00 94.94 170 SER A N 1
ATOM 1392 C CA . SER A 1 170 ? 9.647 7.536 -6.780 1.00 94.94 170 SER A CA 1
ATOM 1393 C C . SER A 1 170 ? 10.350 6.201 -6.952 1.00 94.94 170 SER A C 1
ATOM 1395 O O . SER A 1 170 ? 9.808 5.139 -6.642 1.00 94.94 170 SER A O 1
ATOM 1397 N N . GLY A 1 171 ? 11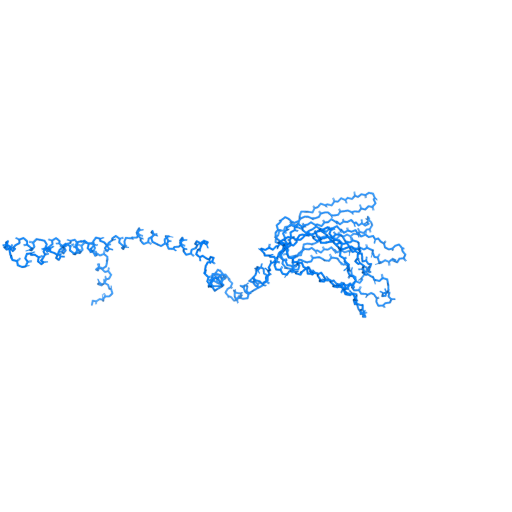.573 6.257 -7.459 1.00 95.00 171 GLY A N 1
ATOM 1398 C CA . GLY A 1 171 ? 12.413 5.084 -7.600 1.00 95.00 171 GLY A CA 1
ATOM 1399 C C . GLY A 1 171 ? 13.875 5.441 -7.790 1.00 95.00 171 GLY A C 1
ATOM 1400 O O . GLY A 1 171 ? 14.256 6.591 -8.022 1.00 95.00 171 GLY A O 1
ATOM 1401 N N . LYS A 1 172 ? 14.706 4.413 -7.645 1.00 96.00 172 LYS A N 1
ATOM 1402 C CA . LYS A 1 172 ? 16.155 4.491 -7.767 1.00 96.00 172 LYS A CA 1
ATOM 1403 C C . LYS A 1 172 ? 16.643 3.277 -8.540 1.00 96.00 172 LYS A C 1
ATOM 1405 O O . LYS A 1 172 ? 16.293 2.153 -8.198 1.00 96.00 172 LYS A O 1
ATOM 1410 N N . VAL A 1 173 ? 17.473 3.513 -9.545 1.00 96.44 173 VAL A N 1
ATOM 1411 C CA . VAL A 1 173 ? 18.107 2.478 -10.362 1.00 96.44 173 VAL A CA 1
ATOM 1412 C C . VAL A 1 173 ? 19.622 2.614 -10.198 1.00 96.44 173 VAL A C 1
ATOM 1414 O O . VAL A 1 173 ? 20.169 3.672 -10.521 1.00 96.44 173 VAL A O 1
ATOM 1417 N N . PRO A 1 174 ? 20.314 1.602 -9.649 1.00 95.88 174 PRO A N 1
ATOM 1418 C CA . PRO A 1 174 ? 21.773 1.583 -9.577 1.00 95.88 174 PRO A CA 1
ATOM 1419 C C . PRO A 1 174 ? 22.426 1.729 -10.957 1.00 95.88 174 PRO A C 1
ATOM 1421 O O . PRO A 1 174 ? 21.923 1.203 -11.947 1.00 95.88 174 PRO A O 1
ATOM 1424 N N . LEU A 1 175 ? 23.559 2.431 -11.018 1.00 94.19 175 LEU A N 1
ATOM 1425 C CA . LEU A 1 175 ? 24.346 2.599 -12.241 1.00 94.19 175 LEU A CA 1
ATOM 1426 C C . LEU A 1 175 ? 25.585 1.710 -12.222 1.00 94.19 175 LEU A C 1
ATOM 1428 O O . LEU A 1 175 ? 26.250 1.576 -11.195 1.00 94.19 175 LEU A O 1
ATOM 1432 N N . VAL A 1 176 ? 25.961 1.211 -13.396 1.00 93.75 176 VAL A N 1
ATOM 1433 C CA . VAL A 1 176 ? 27.308 0.694 -13.651 1.00 93.75 176 VAL A CA 1
ATOM 1434 C C . VAL A 1 176 ? 28.220 1.893 -13.954 1.00 93.75 176 VAL A C 1
ATOM 1436 O O . VAL A 1 176 ? 27.934 2.636 -14.896 1.00 93.75 176 VAL A O 1
ATOM 1439 N N . PRO A 1 177 ? 29.302 2.141 -13.184 1.00 89.44 177 PRO A N 1
ATOM 1440 C CA . PRO A 1 177 ? 30.100 3.360 -13.329 1.00 89.44 177 PRO A CA 1
ATOM 1441 C C . PRO A 1 177 ? 30.712 3.590 -14.716 1.00 89.44 177 PRO A C 1
ATOM 1443 O O . PRO A 1 177 ? 30.845 4.748 -15.102 1.00 89.44 177 PRO A O 1
ATOM 1446 N N . SER A 1 178 ? 31.066 2.525 -15.441 1.00 89.44 178 SER A N 1
ATOM 1447 C CA . SER A 1 178 ? 31.649 2.575 -16.790 1.00 89.44 178 SER A CA 1
ATOM 1448 C C . SER A 1 178 ? 30.620 2.759 -17.909 1.00 89.44 178 SER A C 1
ATOM 1450 O O . SER A 1 178 ? 30.988 3.144 -19.010 1.00 89.44 178 SER A O 1
ATOM 1452 N N . GLU A 1 179 ? 29.338 2.508 -17.638 1.00 90.69 179 GLU A N 1
ATOM 1453 C CA . GLU A 1 179 ? 28.270 2.391 -18.645 1.00 90.69 179 GLU A CA 1
ATOM 1454 C C .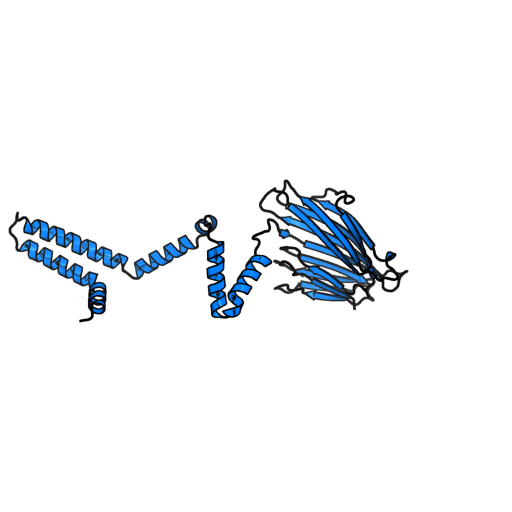 GLU A 1 179 ? 27.034 3.196 -18.218 1.00 90.69 179 GLU A C 1
ATOM 1456 O O . GLU A 1 179 ? 25.878 2.785 -18.362 1.00 90.69 179 GLU A O 1
ATOM 1461 N N . ARG A 1 180 ? 27.282 4.367 -17.618 1.00 88.38 180 ARG A N 1
ATOM 1462 C CA . ARG A 1 180 ? 26.237 5.179 -16.984 1.00 88.38 180 ARG A CA 1
ATOM 1463 C C . ARG A 1 180 ? 25.125 5.535 -17.957 1.00 88.38 180 ARG A C 1
ATOM 1465 O O . ARG A 1 180 ? 23.966 5.564 -17.551 1.00 88.38 180 ARG A O 1
ATOM 1472 N N . ASP A 1 181 ? 25.454 5.833 -19.207 1.00 92.50 181 ASP A N 1
ATOM 1473 C CA . ASP A 1 181 ? 24.506 6.353 -20.201 1.00 92.50 181 ASP A CA 1
ATOM 1474 C C . ASP A 1 181 ? 23.591 5.292 -20.803 1.00 92.50 181 ASP A C 1
ATOM 1476 O O . ASP A 1 181 ? 22.540 5.634 -21.334 1.00 92.50 181 ASP A O 1
ATOM 1480 N N . LEU A 1 182 ? 23.903 4.011 -20.598 1.00 94.88 182 LEU A N 1
ATOM 1481 C CA . LEU A 1 182 ? 23.004 2.919 -20.964 1.00 94.88 182 LEU A CA 1
ATOM 1482 C C . LEU A 1 182 ? 21.806 2.808 -20.011 1.00 94.88 182 LEU A C 1
ATOM 1484 O O . LEU A 1 182 ? 20.768 2.275 -20.386 1.00 94.88 182 LEU A O 1
ATOM 1488 N N . THR A 1 183 ? 21.920 3.308 -18.776 1.00 96.69 183 THR A N 1
ATOM 1489 C CA . THR A 1 183 ? 20.797 3.297 -17.830 1.00 96.69 183 THR A CA 1
ATOM 1490 C C . THR A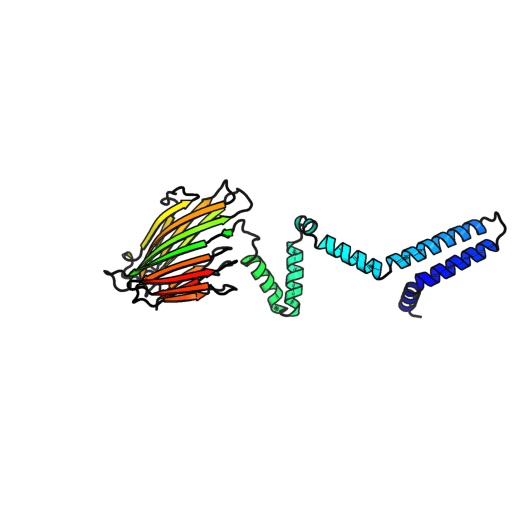 1 183 ? 19.931 4.536 -18.007 1.00 96.69 183 THR A C 1
ATOM 1492 O O . THR A 1 183 ? 20.419 5.660 -17.851 1.00 96.69 183 THR A O 1
ATOM 1495 N N . PHE A 1 184 ? 18.634 4.336 -18.243 1.00 96.31 184 PHE A N 1
ATOM 1496 C CA . PHE A 1 184 ? 17.668 5.429 -18.331 1.00 96.31 184 PHE A CA 1
ATOM 1497 C C . PHE A 1 184 ? 16.324 5.089 -17.686 1.00 96.31 184 PHE A C 1
ATOM 1499 O O . PHE A 1 184 ? 15.997 3.932 -17.411 1.00 96.31 184 PHE A O 1
ATOM 1506 N N . TYR A 1 185 ? 15.553 6.149 -17.469 1.00 97.56 185 TYR A N 1
ATOM 1507 C CA . TYR A 1 185 ? 14.159 6.128 -17.067 1.00 97.56 185 TYR A CA 1
ATOM 1508 C C . TYR A 1 185 ? 13.403 7.115 -17.954 1.00 97.56 185 TYR A C 1
ATOM 1510 O O . TYR A 1 185 ? 13.855 8.243 -18.150 1.00 97.56 185 TYR A O 1
ATOM 1518 N N . GLU A 1 186 ? 12.252 6.690 -18.450 1.00 96.94 186 GLU A N 1
ATOM 1519 C CA . GLU A 1 186 ? 11.341 7.495 -19.244 1.00 96.94 186 GLU A CA 1
ATOM 1520 C C . GLU A 1 186 ? 9.914 7.292 -18.732 1.00 96.94 186 GLU A C 1
ATOM 1522 O O . GLU A 1 186 ? 9.459 6.162 -18.543 1.00 96.94 186 GLU A O 1
ATOM 1527 N N . LEU A 1 187 ? 9.204 8.394 -18.502 1.00 97.69 187 LEU A N 1
ATOM 1528 C CA . LEU A 1 187 ? 7.774 8.380 -18.217 1.00 97.69 187 LEU A CA 1
ATOM 1529 C C . LEU A 1 187 ? 7.024 8.657 -19.522 1.00 97.69 187 LEU A C 1
ATOM 1531 O O . LEU A 1 187 ? 7.011 9.791 -19.996 1.00 97.69 187 LEU A O 1
ATOM 1535 N N . ASN A 1 188 ? 6.405 7.625 -20.088 1.00 96.75 188 ASN A N 1
ATOM 1536 C CA . ASN A 1 188 ? 5.791 7.683 -21.414 1.00 96.75 188 ASN A CA 1
ATOM 1537 C C . ASN A 1 188 ? 4.421 8.377 -21.387 1.00 96.75 188 ASN A C 1
ATOM 1539 O O . ASN A 1 188 ? 4.093 9.176 -22.265 1.00 96.75 188 ASN A O 1
ATOM 1543 N N . ASP A 1 189 ? 3.592 8.037 -20.397 1.00 97.38 189 ASP A N 1
ATOM 1544 C CA . ASP A 1 189 ? 2.222 8.544 -20.276 1.00 97.38 189 ASP A CA 1
ATOM 1545 C C . ASP A 1 189 ? 1.799 8.591 -18.805 1.00 97.38 189 ASP A C 1
ATOM 1547 O O . ASP A 1 189 ? 2.066 7.665 -18.035 1.00 97.38 189 ASP A O 1
ATOM 1551 N N . LEU A 1 190 ? 1.092 9.655 -18.435 1.00 98.31 190 LEU A N 1
ATOM 1552 C CA . LEU A 1 190 ? 0.367 9.764 -17.175 1.00 98.31 190 LEU A CA 1
ATOM 1553 C C . LEU A 1 190 ? -1.023 10.309 -17.480 1.00 98.31 190 LEU A C 1
ATOM 1555 O O . LEU A 1 190 ? -1.168 11.363 -18.105 1.00 98.31 190 LEU A O 1
ATOM 1559 N N . LYS A 1 191 ? -2.045 9.594 -17.022 1.00 98.38 191 LYS A N 1
ATOM 1560 C CA . LYS A 1 191 ? -3.442 10.000 -17.115 1.00 98.38 191 LYS A CA 1
ATOM 1561 C C . LYS A 1 191 ? -4.081 9.977 -15.741 1.00 98.38 191 LYS A C 1
ATOM 1563 O O . LYS A 1 191 ? -3.917 9.006 -15.004 1.00 98.38 191 LYS A O 1
ATOM 1568 N N . VAL A 1 192 ? -4.842 11.023 -15.444 1.00 98.19 192 VAL A N 1
ATOM 1569 C CA . VAL A 1 192 ? -5.703 11.114 -14.261 1.00 98.19 192 VAL A CA 1
ATOM 1570 C C . VAL A 1 192 ? -7.134 11.284 -14.750 1.00 98.19 192 VAL A C 1
ATOM 1572 O O . VAL A 1 192 ? -7.415 12.199 -15.524 1.00 98.19 192 VAL A O 1
ATOM 1575 N N . ASN A 1 193 ? -8.028 10.371 -14.365 1.00 97.88 193 ASN A N 1
ATOM 1576 C CA . ASN A 1 193 ? -9.420 10.335 -14.834 1.00 97.88 193 ASN A CA 1
ATOM 1577 C C . ASN A 1 193 ? -9.515 10.409 -16.373 1.00 97.88 193 ASN A C 1
ATOM 1579 O O . ASN A 1 193 ? -10.298 11.164 -16.948 1.00 97.88 193 ASN A O 1
ATOM 1583 N N . GLY A 1 194 ? -8.630 9.673 -17.057 1.00 97.44 194 GLY A N 1
ATOM 1584 C CA . GLY A 1 194 ? -8.532 9.634 -18.520 1.00 97.44 194 GLY A CA 1
ATOM 1585 C C . GLY A 1 194 ? -7.876 10.857 -19.180 1.00 97.44 194 GLY A C 1
ATOM 1586 O O . GLY A 1 194 ? -7.520 10.783 -20.357 1.00 97.44 194 GLY A O 1
ATOM 1587 N N . LYS A 1 195 ? -7.652 11.958 -18.451 1.00 97.69 195 LYS A N 1
ATOM 1588 C CA . LYS A 1 195 ? -7.002 13.169 -18.974 1.00 97.69 195 LYS A CA 1
ATOM 1589 C C . LYS A 1 195 ? -5.487 13.027 -18.917 1.00 97.69 195 LYS A C 1
ATOM 1591 O O . LYS A 1 195 ? -4.936 12.726 -17.862 1.00 97.69 195 LYS A O 1
ATOM 1596 N N . LYS A 1 196 ? -4.814 13.257 -20.046 1.00 97.69 196 LYS A N 1
ATOM 1597 C CA . LYS A 1 196 ? -3.348 13.226 -20.131 1.00 97.69 196 LYS A CA 1
ATOM 1598 C C . LYS A 1 196 ? -2.742 14.408 -19.374 1.00 97.69 196 LYS A C 1
ATOM 1600 O O . LYS A 1 196 ? -3.195 15.537 -19.543 1.00 97.69 196 LYS A O 1
ATOM 1605 N N . ILE A 1 197 ? -1.713 14.136 -18.581 1.00 97.44 197 ILE A N 1
ATOM 1606 C CA . ILE A 1 197 ? -0.985 15.122 -17.781 1.00 97.44 197 ILE A CA 1
ATOM 1607 C C . ILE A 1 197 ? 0.378 15.392 -18.419 1.00 97.44 197 ILE A C 1
ATOM 1609 O O . ILE A 1 197 ? 1.097 14.453 -18.772 1.00 97.44 197 ILE A O 1
ATOM 1613 N N . ASP A 1 198 ? 0.752 16.667 -18.554 1.00 95.69 198 ASP A N 1
ATOM 1614 C CA . ASP A 1 198 ? 2.123 17.025 -18.924 1.00 95.69 198 ASP A CA 1
ATOM 1615 C C . ASP A 1 198 ? 3.049 16.791 -17.728 1.00 95.69 198 ASP A C 1
ATOM 1617 O O . ASP A 1 198 ? 2.883 17.369 -16.654 1.00 95.69 198 ASP A O 1
ATOM 1621 N N . CYS A 1 199 ? 4.014 15.898 -17.915 1.00 94.19 199 CYS A N 1
ATOM 1622 C CA . CYS A 1 199 ? 4.893 15.455 -16.848 1.00 94.19 199 CYS A CA 1
ATOM 1623 C C . CYS A 1 199 ? 6.199 16.250 -16.754 1.00 94.19 199 CYS A C 1
ATOM 1625 O O . CYS A 1 199 ? 6.953 16.023 -15.812 1.00 94.19 199 CYS A O 1
ATOM 1627 N N . LYS A 1 200 ? 6.491 17.160 -17.696 1.00 91.44 200 LYS A N 1
ATOM 1628 C CA . LYS A 1 200 ? 7.802 17.833 -17.785 1.00 91.44 200 LYS A CA 1
ATOM 1629 C C . LYS A 1 200 ? 8.186 18.605 -16.525 1.00 91.44 200 LYS A C 1
ATOM 1631 O O . LYS A 1 200 ? 9.358 18.631 -16.168 1.00 91.44 200 LYS A O 1
ATOM 1636 N N . GLU A 1 201 ? 7.211 19.217 -15.860 1.00 89.19 201 GLU A N 1
ATOM 1637 C CA . GLU A 1 201 ? 7.452 20.051 -14.674 1.00 89.19 201 GLU A CA 1
ATOM 1638 C C . GLU A 1 201 ? 7.353 19.270 -13.356 1.00 89.19 201 GLU A C 1
ATOM 1640 O O . GLU A 1 201 ? 7.949 19.657 -12.351 1.00 89.19 201 GLU A O 1
ATOM 1645 N N . ILE A 1 202 ? 6.619 18.153 -13.353 1.00 94.00 202 ILE A N 1
ATOM 1646 C CA . ILE A 1 202 ? 6.347 17.361 -12.144 1.00 94.00 202 ILE A CA 1
ATOM 1647 C C . ILE A 1 202 ? 7.275 16.152 -11.998 1.00 94.00 202 ILE A C 1
ATOM 1649 O O . ILE A 1 202 ? 7.474 15.668 -10.882 1.00 94.00 202 ILE A O 1
ATOM 1653 N N . LEU A 1 203 ? 7.860 15.665 -13.097 1.00 96.81 203 LEU A N 1
ATOM 1654 C CA . LEU A 1 203 ? 8.849 14.596 -13.081 1.00 96.81 203 LEU A CA 1
ATOM 1655 C C . LEU A 1 203 ? 10.241 15.172 -12.822 1.00 96.81 203 LEU A C 1
ATOM 1657 O O . LEU A 1 203 ? 10.786 15.929 -13.621 1.00 96.81 203 LEU A O 1
ATOM 1661 N N . LYS A 1 204 ? 10.867 14.731 -11.737 1.00 97.00 204 LYS A N 1
ATOM 1662 C CA . LYS A 1 204 ? 12.257 15.043 -11.406 1.00 97.00 204 LYS A CA 1
ATOM 1663 C C . LYS A 1 204 ? 13.107 13.813 -11.665 1.00 97.00 204 LYS A C 1
ATOM 1665 O O . LYS A 1 204 ? 12.815 12.756 -11.118 1.00 97.00 204 LYS A O 1
ATOM 1670 N N . CYS A 1 205 ? 14.160 13.952 -12.464 1.00 96.19 205 CYS A N 1
ATOM 1671 C CA . CYS A 1 205 ? 15.146 12.900 -12.705 1.00 96.19 205 CYS A CA 1
ATOM 1672 C C . CYS A 1 205 ? 16.546 13.425 -12.380 1.00 96.19 205 CYS A C 1
ATOM 1674 O O . CYS A 1 205 ? 16.990 14.412 -12.961 1.00 96.19 205 CYS A O 1
ATOM 1676 N N . THR A 1 206 ? 17.251 12.747 -11.477 1.00 95.50 206 THR A N 1
ATOM 1677 C CA . THR A 1 206 ? 18.600 13.121 -11.043 1.00 95.50 206 THR A CA 1
ATOM 1678 C C . THR A 1 206 ? 19.529 11.927 -11.179 1.00 95.50 206 THR A C 1
ATOM 1680 O O . THR A 1 206 ? 19.314 10.880 -10.569 1.00 95.50 206 THR A O 1
ATOM 1683 N N . LYS A 1 207 ? 20.602 12.088 -11.953 1.00 94.62 207 LYS A N 1
ATOM 1684 C CA . LYS A 1 207 ? 21.643 11.073 -12.132 1.00 94.62 207 LYS A CA 1
ATOM 1685 C C . LYS A 1 207 ? 22.872 11.469 -11.318 1.00 94.62 207 LYS A C 1
ATOM 1687 O O . LYS A 1 207 ? 23.427 12.542 -11.528 1.00 94.62 207 LYS A O 1
ATOM 1692 N N . ASN A 1 208 ? 23.287 10.623 -10.377 1.00 91.31 208 ASN A N 1
ATOM 1693 C CA . ASN A 1 208 ? 24.519 10.808 -9.604 1.00 91.31 208 ASN A CA 1
ATOM 1694 C C . ASN A 1 208 ? 25.560 9.733 -9.964 1.00 91.31 208 ASN A C 1
ATOM 1696 O O . ASN A 1 208 ? 25.373 8.966 -10.904 1.00 91.31 208 ASN A O 1
ATOM 1700 N N . SER A 1 209 ? 26.677 9.671 -9.236 1.00 89.94 209 SER A N 1
ATOM 1701 C CA . SER A 1 209 ? 27.772 8.734 -9.531 1.00 89.94 209 SER A CA 1
ATOM 1702 C C . SER A 1 209 ? 27.413 7.251 -9.367 1.00 89.94 209 SER A C 1
ATOM 1704 O O . SER A 1 209 ? 28.126 6.406 -9.905 1.00 89.94 209 SER A O 1
ATOM 1706 N N . THR A 1 210 ? 26.339 6.933 -8.638 1.00 93.94 210 THR A N 1
ATOM 1707 C CA . THR A 1 210 ? 25.978 5.560 -8.239 1.00 93.94 210 THR A CA 1
ATOM 1708 C C . THR A 1 210 ? 24.575 5.139 -8.666 1.00 93.94 210 THR A C 1
ATOM 1710 O O . THR A 1 210 ? 24.254 3.955 -8.637 1.00 93.94 210 THR A O 1
ATOM 1713 N N . SER A 1 211 ? 23.707 6.084 -9.027 1.00 96.12 211 SER A N 1
ATOM 1714 C CA . SER A 1 211 ? 22.289 5.816 -9.258 1.00 96.12 211 SER A CA 1
ATOM 1715 C C . SER A 1 211 ? 21.607 6.882 -10.111 1.00 96.12 211 SER A C 1
ATOM 1717 O O . SER A 1 211 ? 21.949 8.065 -10.053 1.00 96.12 211 SER A O 1
ATOM 1719 N N . LEU A 1 212 ? 20.589 6.449 -10.847 1.00 96.88 212 LEU A N 1
ATOM 1720 C CA . LEU A 1 212 ? 19.540 7.285 -11.408 1.00 96.88 212 LEU A CA 1
ATOM 1721 C C . LEU A 1 212 ? 18.360 7.303 -10.432 1.00 96.88 212 LEU A C 1
ATOM 1723 O O . LEU A 1 212 ? 17.855 6.250 -10.051 1.00 96.88 212 LEU A O 1
ATOM 1727 N N . GLN A 1 213 ? 17.934 8.486 -10.010 1.00 97.44 213 GLN A N 1
ATOM 1728 C CA . GLN A 1 213 ? 16.772 8.694 -9.151 1.00 97.44 213 GLN A CA 1
ATOM 1729 C C . GLN A 1 213 ? 15.693 9.425 -9.932 1.00 97.44 213 GLN A C 1
ATOM 1731 O O . GLN A 1 213 ? 15.997 10.352 -10.680 1.00 97.44 213 GLN A O 1
ATOM 1736 N N . PHE A 1 214 ? 14.443 9.033 -9.730 1.00 96.94 214 PHE A N 1
ATOM 1737 C CA . PHE A 1 214 ? 13.297 9.725 -10.299 1.00 96.94 214 PHE A CA 1
ATOM 1738 C C . PHE A 1 214 ? 12.179 9.848 -9.270 1.00 96.94 214 PHE A C 1
ATOM 1740 O O . PHE A 1 214 ? 11.995 8.972 -8.420 1.00 96.94 214 PHE A O 1
ATOM 1747 N N . SER A 1 215 ? 11.436 10.945 -9.337 1.00 97.00 215 SER A N 1
ATOM 1748 C CA . SER A 1 215 ? 10.247 11.164 -8.523 1.00 97.00 215 SER A CA 1
ATOM 1749 C C . SER A 1 215 ? 9.220 12.014 -9.255 1.00 97.00 215 SER A C 1
ATOM 1751 O O . SER A 1 215 ? 9.557 12.851 -10.088 1.00 97.00 215 SER A O 1
ATOM 1753 N N . LEU A 1 216 ? 7.954 11.778 -8.935 1.00 96.50 216 LEU A N 1
ATOM 1754 C CA . LEU A 1 216 ? 6.817 12.532 -9.427 1.00 96.50 216 LEU A CA 1
ATOM 1755 C C . LEU A 1 216 ? 5.826 12.724 -8.285 1.00 96.50 216 LEU A C 1
ATOM 1757 O O . LEU A 1 216 ? 5.560 11.800 -7.511 1.00 96.50 216 LEU A O 1
ATOM 1761 N N . GLU A 1 217 ? 5.278 13.929 -8.208 1.00 96.12 217 GLU A N 1
ATOM 1762 C CA . GLU A 1 217 ? 4.198 14.284 -7.299 1.00 96.12 217 GLU A CA 1
ATOM 1763 C C . GLU A 1 217 ? 3.133 15.046 -8.086 1.00 96.12 217 GLU A C 1
ATOM 1765 O O . GLU A 1 217 ? 3.442 16.033 -8.751 1.00 96.12 217 GLU A O 1
ATOM 1770 N N . TYR A 1 218 ? 1.894 14.561 -8.043 1.00 96.38 218 TYR A N 1
ATOM 1771 C CA . TYR A 1 218 ? 0.759 15.161 -8.738 1.00 96.38 218 TYR A CA 1
ATOM 1772 C C . TYR A 1 218 ? -0.390 15.404 -7.760 1.00 96.38 218 TYR A C 1
ATOM 1774 O O . TYR A 1 218 ? -0.758 14.507 -7.001 1.00 96.38 218 TYR A O 1
ATOM 1782 N N . GLU A 1 219 ? -0.937 16.618 -7.769 1.00 96.44 219 GLU A N 1
ATOM 1783 C CA . GLU A 1 219 ? -2.051 17.018 -6.908 1.00 96.44 219 GLU A CA 1
ATOM 1784 C C . GLU A 1 219 ? -3.391 16.596 -7.527 1.00 96.44 219 GLU A C 1
ATOM 1786 O O . GLU A 1 219 ? -3.742 17.010 -8.630 1.00 96.44 219 GLU A O 1
ATOM 1791 N N . CYS A 1 220 ? -4.157 15.806 -6.785 1.00 95.75 220 CYS A N 1
ATOM 1792 C CA . CYS A 1 220 ? -5.531 15.425 -7.078 1.00 95.75 220 CYS A CA 1
ATOM 1793 C C . CYS A 1 220 ? -6.465 16.217 -6.148 1.00 95.75 220 CYS A C 1
ATOM 1795 O O . CYS A 1 220 ? -6.282 16.191 -4.931 1.00 95.75 220 CYS A O 1
ATOM 1797 N N . SER A 1 221 ? -7.454 16.932 -6.688 1.00 96.31 221 SER A N 1
ATOM 1798 C CA . SER A 1 221 ? -8.451 17.658 -5.883 1.00 96.31 221 SER A CA 1
ATOM 1799 C C . SER A 1 221 ? -9.810 17.747 -6.588 1.00 96.31 221 SER A C 1
ATOM 1801 O O . SER A 1 221 ? -9.885 17.640 -7.813 1.00 96.31 221 SER A O 1
ATOM 1803 N N . GLY A 1 222 ? -10.882 17.933 -5.808 1.00 96.19 222 GLY A N 1
ATOM 1804 C CA . GLY A 1 222 ? -12.248 18.124 -6.315 1.00 96.19 222 GLY A CA 1
ATOM 1805 C C . GLY A 1 222 ? -13.102 16.857 -6.458 1.00 96.19 222 GLY A C 1
ATOM 1806 O O . GLY A 1 222 ? -14.315 16.968 -6.604 1.00 96.19 222 GLY A O 1
ATOM 1807 N N . GLU A 1 223 ? -12.510 15.670 -6.357 1.00 97.06 223 GLU A N 1
ATOM 1808 C CA . GLU A 1 223 ? -13.189 14.368 -6.382 1.00 97.06 223 GLU A CA 1
ATOM 1809 C C . GLU A 1 223 ? -12.746 13.486 -5.197 1.00 97.06 223 GLU A C 1
ATOM 1811 O O . GLU A 1 223 ? -11.680 13.689 -4.614 1.00 97.06 223 GLU A O 1
ATOM 1816 N N . THR A 1 224 ? -13.556 12.486 -4.848 1.00 97.44 224 THR A N 1
ATOM 1817 C CA . THR A 1 224 ? -13.241 11.475 -3.818 1.00 97.44 224 THR A CA 1
ATOM 1818 C C . THR A 1 224 ? -12.546 10.236 -4.393 1.00 97.44 224 THR A C 1
ATOM 1820 O O . THR A 1 224 ? -12.042 9.395 -3.650 1.00 97.44 224 THR A O 1
ATOM 1823 N N . SER A 1 225 ? -12.497 10.108 -5.723 1.00 98.06 225 SER A N 1
ATOM 1824 C CA . SER A 1 225 ? -11.876 8.985 -6.423 1.00 98.06 225 SER A CA 1
ATOM 1825 C C . SER A 1 225 ? -11.122 9.460 -7.662 1.00 98.06 225 SER A C 1
ATOM 1827 O O . SER A 1 225 ? -11.681 10.181 -8.481 1.00 98.06 225 SER A O 1
ATOM 1829 N N . TYR A 1 226 ? -9.887 8.991 -7.849 1.00 98.38 226 TYR A N 1
ATOM 1830 C CA . TYR A 1 226 ? -9.081 9.296 -9.038 1.00 98.38 226 TYR A CA 1
ATOM 1831 C C . TYR A 1 226 ? -8.508 8.026 -9.646 1.00 98.38 226 TYR A C 1
ATOM 1833 O O . TYR A 1 226 ? -7.751 7.321 -8.983 1.00 98.38 226 TYR A O 1
ATOM 1841 N N . GLU A 1 227 ? -8.805 7.749 -10.913 1.00 98.62 227 GLU A N 1
ATOM 1842 C CA . GLU A 1 227 ? -8.114 6.708 -11.671 1.00 98.62 227 GLU A CA 1
ATOM 1843 C C . GLU A 1 227 ? -6.789 7.255 -12.206 1.00 98.62 227 GLU A C 1
ATOM 1845 O O . GLU A 1 227 ? -6.760 8.166 -13.035 1.00 98.62 227 GLU A O 1
ATOM 1850 N N . ILE A 1 228 ? -5.691 6.665 -11.749 1.00 98.44 228 ILE A N 1
ATOM 1851 C CA . ILE A 1 228 ? -4.337 6.949 -12.201 1.00 98.44 228 ILE A CA 1
ATOM 1852 C C . ILE A 1 228 ? -3.904 5.840 -13.152 1.00 98.44 228 ILE A C 1
ATOM 1854 O O . ILE A 1 228 ? -3.851 4.669 -12.771 1.00 98.44 228 ILE A O 1
ATOM 1858 N N . ARG A 1 229 ? -3.533 6.214 -14.377 1.00 98.69 229 ARG A N 1
ATOM 1859 C CA . ARG A 1 229 ? -2.865 5.330 -15.334 1.00 98.69 229 ARG A CA 1
ATOM 1860 C C . ARG A 1 229 ? -1.495 5.894 -15.670 1.00 98.69 229 ARG A C 1
ATOM 1862 O O . ARG A 1 229 ? -1.394 7.026 -16.133 1.00 98.69 229 ARG A O 1
ATOM 1869 N N . LYS A 1 230 ? -0.451 5.097 -15.477 1.00 98.06 230 LYS A N 1
ATOM 1870 C CA . LYS A 1 230 ? 0.942 5.482 -15.708 1.00 98.06 230 LYS A CA 1
ATOM 1871 C C . LYS A 1 230 ? 1.629 4.438 -16.580 1.00 98.06 230 LYS A C 1
ATOM 1873 O O . LYS A 1 230 ? 1.478 3.253 -16.312 1.00 98.06 230 LYS A O 1
ATOM 1878 N N . SER A 1 231 ? 2.397 4.863 -17.576 1.00 98.25 231 SER A N 1
ATOM 1879 C CA . SER A 1 231 ? 3.274 3.989 -18.358 1.00 98.25 231 SER A CA 1
ATOM 1880 C C . SER A 1 231 ? 4.695 4.535 -18.344 1.00 98.25 231 SER A C 1
ATOM 1882 O O . SER A 1 231 ? 4.906 5.714 -18.623 1.00 98.25 231 SER A O 1
ATOM 1884 N N . GLU A 1 232 ? 5.667 3.692 -18.022 1.00 98.00 232 GLU A N 1
ATOM 1885 C CA . GLU A 1 232 ? 7.081 4.056 -17.945 1.00 98.00 232 GLU A CA 1
ATOM 1886 C C . GLU A 1 232 ? 7.967 2.982 -18.573 1.00 98.00 232 GLU A C 1
ATOM 1888 O O . GLU A 1 232 ? 7.592 1.812 -18.664 1.00 98.00 232 GLU A O 1
ATOM 1893 N N . LYS A 1 233 ? 9.159 3.388 -19.008 1.00 98.25 233 LYS A N 1
ATOM 1894 C CA . LYS A 1 233 ? 10.187 2.504 -19.546 1.00 98.25 233 LYS A CA 1
ATOM 1895 C C . LYS A 1 233 ? 11.505 2.759 -18.831 1.00 98.25 233 LYS A C 1
ATOM 1897 O O . LYS A 1 233 ? 11.923 3.896 -18.635 1.00 98.25 233 LYS A O 1
ATOM 1902 N N . LYS A 1 234 ? 12.166 1.681 -18.433 1.00 97.56 234 LYS A N 1
ATOM 1903 C CA . LYS A 1 234 ? 13.491 1.698 -17.818 1.00 97.56 234 LYS A CA 1
ATOM 1904 C C . LYS A 1 234 ? 14.418 0.820 -18.629 1.00 97.56 234 LYS A C 1
ATOM 1906 O O . LYS A 1 234 ? 13.988 -0.187 -19.185 1.00 97.56 234 LYS A O 1
ATOM 1911 N N . ARG A 1 235 ? 15.696 1.164 -18.621 1.00 97.56 235 ARG A N 1
ATOM 1912 C CA . ARG A 1 235 ? 16.768 0.283 -19.075 1.00 97.56 235 ARG A CA 1
ATOM 1913 C C . ARG A 1 235 ? 17.815 0.218 -17.989 1.00 97.56 235 ARG A C 1
ATOM 1915 O O . ARG A 1 235 ? 18.236 1.270 -17.513 1.00 97.56 235 ARG A O 1
ATOM 1922 N N . TYR A 1 236 ? 18.203 -0.978 -17.566 1.00 96.81 236 TYR A N 1
ATOM 1923 C CA . TYR A 1 236 ? 19.208 -1.139 -16.517 1.00 96.81 236 TYR A CA 1
ATOM 1924 C C . TYR A 1 236 ? 19.939 -2.472 -16.600 1.00 96.81 236 TYR A C 1
ATOM 1926 O O . TYR A 1 236 ? 19.479 -3.419 -17.234 1.00 96.81 236 TYR A O 1
ATOM 1934 N N . ASN A 1 237 ? 21.097 -2.517 -15.944 1.00 96.62 237 ASN A N 1
ATOM 1935 C CA . ASN A 1 237 ? 21.967 -3.681 -15.905 1.00 96.62 237 ASN A CA 1
ATOM 1936 C C . ASN A 1 237 ? 21.534 -4.655 -14.795 1.00 96.62 237 ASN A C 1
ATOM 1938 O O . ASN A 1 237 ? 21.430 -4.256 -13.632 1.00 96.62 237 ASN A O 1
ATOM 1942 N N . LEU A 1 238 ? 21.342 -5.931 -15.133 1.00 94.94 238 LEU A N 1
ATOM 1943 C CA . LEU A 1 238 ? 20.901 -6.968 -14.191 1.00 94.94 238 LEU A CA 1
ATOM 1944 C C . LEU A 1 238 ? 21.935 -7.270 -13.099 1.00 94.94 238 LEU A C 1
ATOM 1946 O O . LEU A 1 238 ? 21.563 -7.604 -11.981 1.00 94.94 238 LEU A O 1
ATOM 1950 N N . LYS A 1 239 ? 23.234 -7.104 -13.371 1.00 93.44 239 LYS A N 1
ATOM 1951 C CA . LYS A 1 239 ? 24.289 -7.304 -12.363 1.00 93.44 239 LYS A CA 1
ATOM 1952 C C . LYS A 1 239 ? 24.259 -6.213 -11.292 1.00 93.44 239 LYS A C 1
ATOM 1954 O O . LYS A 1 239 ? 24.513 -6.492 -10.124 1.00 93.44 239 LYS A O 1
ATOM 1959 N N . ALA A 1 240 ? 23.975 -4.971 -11.686 1.00 94.31 240 ALA A N 1
ATOM 1960 C CA . ALA A 1 240 ? 23.876 -3.845 -10.756 1.00 94.31 240 ALA A CA 1
ATOM 1961 C C . ALA A 1 240 ? 22.516 -3.783 -10.045 1.00 94.31 240 ALA A C 1
ATOM 1963 O O . ALA A 1 240 ? 22.430 -3.263 -8.933 1.00 94.31 240 ALA A O 1
ATOM 1964 N N . ASN A 1 241 ? 21.462 -4.299 -10.680 1.00 94.69 241 ASN A N 1
ATOM 1965 C CA . ASN A 1 241 ? 20.104 -4.305 -10.154 1.00 94.69 241 ASN A CA 1
ATOM 1966 C C . ASN A 1 241 ? 19.425 -5.667 -10.408 1.00 94.69 241 ASN A C 1
ATOM 1968 O O . ASN A 1 241 ? 18.626 -5.788 -11.338 1.00 94.69 241 ASN A O 1
ATOM 1972 N N . PRO A 1 242 ? 19.739 -6.696 -9.596 1.00 94.44 242 PRO A N 1
ATOM 1973 C CA . PRO A 1 242 ? 19.308 -8.076 -9.828 1.00 94.44 242 PRO A CA 1
ATOM 1974 C C . PRO A 1 242 ? 17.886 -8.360 -9.336 1.00 94.44 242 PRO A C 1
ATOM 1976 O O . PRO A 1 242 ? 17.493 -9.518 -9.200 1.00 94.44 242 PRO A O 1
ATOM 1979 N N . TYR A 1 243 ? 17.083 -7.329 -9.060 1.00 95.19 243 TYR A N 1
ATOM 1980 C CA . TYR A 1 243 ? 15.693 -7.508 -8.655 1.00 95.19 243 TYR A CA 1
ATOM 1981 C C . TYR A 1 243 ? 14.799 -6.319 -9.026 1.00 95.19 243 TYR A C 1
ATOM 1983 O O . TYR A 1 243 ? 15.250 -5.187 -9.202 1.00 95.19 243 TYR A O 1
ATOM 1991 N N . LYS A 1 244 ? 13.491 -6.577 -9.076 1.00 94.75 244 LYS A N 1
ATOM 1992 C CA . LYS A 1 244 ? 12.425 -5.574 -9.134 1.00 94.75 244 LYS A CA 1
ATOM 1993 C C . LYS A 1 244 ? 11.499 -5.766 -7.942 1.00 94.75 244 LYS A C 1
ATOM 1995 O O . LYS A 1 244 ? 10.762 -6.741 -7.868 1.00 94.75 244 LYS A O 1
ATOM 2000 N N . GLY A 1 245 ? 11.521 -4.812 -7.019 1.00 94.88 245 GLY A N 1
ATOM 2001 C CA . GLY A 1 245 ? 10.577 -4.755 -5.904 1.00 94.88 245 GLY A CA 1
ATOM 2002 C C . GLY A 1 245 ? 9.431 -3.788 -6.177 1.00 94.88 245 GLY A C 1
ATOM 2003 O O . GLY A 1 245 ? 9.595 -2.800 -6.904 1.00 94.88 245 GLY A O 1
ATOM 2004 N N . GLN A 1 246 ? 8.283 -4.056 -5.569 1.00 95.12 246 GLN A N 1
ATOM 2005 C CA . GLN A 1 246 ? 7.235 -3.069 -5.355 1.00 95.12 246 GLN A CA 1
ATOM 2006 C C . GLN A 1 246 ? 6.717 -3.233 -3.932 1.00 95.12 246 GLN A C 1
ATOM 2008 O O . GLN A 1 246 ? 6.162 -4.273 -3.586 1.00 95.12 246 GLN A O 1
ATOM 2013 N N . ASN A 1 247 ? 6.870 -2.175 -3.144 1.00 94.56 247 ASN A N 1
ATOM 2014 C CA . ASN A 1 247 ? 6.292 -2.080 -1.815 1.00 94.56 247 ASN A CA 1
ATOM 2015 C C . ASN A 1 247 ? 5.161 -1.057 -1.851 1.00 94.56 247 ASN A C 1
ATOM 2017 O O . ASN A 1 247 ? 5.280 -0.012 -2.498 1.00 94.56 247 ASN A O 1
ATOM 2021 N N . ALA A 1 248 ? 4.081 -1.336 -1.135 1.00 93.81 248 ALA A N 1
ATOM 2022 C CA . ALA A 1 248 ? 3.015 -0.381 -0.952 1.00 93.81 248 ALA A CA 1
ATOM 2023 C C . ALA A 1 248 ? 3.561 0.815 -0.168 1.00 93.81 248 ALA A C 1
ATOM 2025 O O . ALA A 1 248 ? 4.093 0.682 0.938 1.00 93.81 248 ALA A O 1
ATOM 2026 N N . ILE A 1 249 ? 3.451 2.001 -0.767 1.00 90.50 249 ILE A N 1
ATOM 2027 C CA . ILE A 1 249 ? 3.794 3.254 -0.086 1.00 90.50 249 ILE A CA 1
ATOM 2028 C C . ILE A 1 249 ? 2.815 3.474 1.069 1.00 90.50 249 ILE A C 1
ATOM 2030 O O . ILE A 1 249 ? 3.217 3.983 2.111 1.00 90.50 249 ILE A O 1
ATOM 2034 N N . TRP A 1 250 ? 1.558 3.056 0.872 1.00 89.69 250 TRP A N 1
ATOM 2035 C CA . TRP A 1 250 ? 0.447 3.205 1.804 1.00 89.69 250 TRP A CA 1
ATOM 2036 C C . TRP A 1 250 ? -0.436 1.944 1.859 1.00 89.69 250 TRP A C 1
ATOM 2038 O O . TRP A 1 250 ? 0.071 0.850 1.637 1.00 89.69 250 TRP A O 1
ATOM 2048 N N . LEU A 1 251 ? -1.728 2.074 2.171 1.00 94.25 251 LEU A N 1
ATOM 2049 C CA . LEU A 1 251 ? -2.701 0.974 2.121 1.00 94.25 251 LEU A CA 1
ATOM 2050 C C . LEU A 1 251 ? -3.164 0.715 0.691 1.00 94.25 251 LEU A C 1
ATOM 2052 O O . LEU A 1 251 ? -3.665 1.634 0.036 1.00 94.25 251 LEU A O 1
ATOM 2056 N N . TYR A 1 252 ? -2.982 -0.515 0.210 1.00 95.81 252 TYR A N 1
ATOM 2057 C CA . TYR A 1 252 ? -3.477 -0.961 -1.093 1.00 95.81 252 TYR A CA 1
ATOM 2058 C C . TYR A 1 252 ? -4.562 -2.027 -0.874 1.00 95.81 252 TYR A C 1
ATOM 2060 O O . TYR A 1 252 ? -4.338 -3.004 -0.162 1.00 95.81 252 TYR A O 1
ATOM 2068 N N . GLU A 1 253 ? -5.728 -1.852 -1.486 1.00 97.00 253 GLU A N 1
ATOM 2069 C CA . GLU A 1 253 ? -6.818 -2.825 -1.544 1.00 97.00 253 GLU A CA 1
ATOM 2070 C C . GLU A 1 253 ? -6.848 -3.450 -2.940 1.00 97.00 253 GLU A C 1
ATOM 2072 O O . GLU A 1 253 ? -7.034 -2.742 -3.930 1.00 97.00 253 GLU A O 1
ATOM 2077 N N . ASN A 1 254 ? -6.713 -4.776 -2.998 1.00 97.12 254 ASN A N 1
ATOM 2078 C CA . ASN A 1 254 ? -6.630 -5.582 -4.216 1.00 97.12 254 ASN A CA 1
ATOM 2079 C C . ASN A 1 254 ? -5.448 -5.193 -5.113 1.00 97.12 254 ASN A C 1
ATOM 2081 O O . ASN A 1 254 ? -5.389 -4.113 -5.702 1.00 97.12 254 ASN A O 1
ATOM 2085 N N . PHE A 1 255 ? -4.506 -6.117 -5.256 1.00 97.88 255 PHE A N 1
ATOM 2086 C CA . PHE A 1 255 ? -3.300 -5.913 -6.048 1.00 97.88 255 PHE A CA 1
ATOM 2087 C C . PHE A 1 255 ? -3.195 -7.016 -7.093 1.00 97.88 255 PHE A C 1
ATOM 2089 O O . PHE A 1 255 ? -3.276 -8.194 -6.752 1.00 97.88 255 PHE A O 1
ATOM 2096 N N . SER A 1 256 ? -2.951 -6.665 -8.353 1.00 98.19 256 SER A N 1
ATOM 2097 C CA . SER A 1 256 ? -2.492 -7.644 -9.337 1.00 98.19 256 SER A CA 1
ATOM 2098 C C . SER A 1 256 ? -1.209 -7.206 -10.034 1.00 98.19 256 SER A C 1
ATOM 2100 O O . SER A 1 256 ? -0.960 -6.021 -10.259 1.00 98.19 256 SER A O 1
ATOM 2102 N N . VAL A 1 257 ? -0.373 -8.185 -10.353 1.00 98.25 257 VAL A N 1
ATOM 2103 C CA . VAL A 1 257 ? 0.808 -8.010 -11.189 1.00 98.25 257 VAL A CA 1
ATOM 2104 C C . VAL A 1 257 ? 0.800 -9.058 -12.288 1.00 98.25 257 VAL A C 1
ATOM 2106 O O . VAL A 1 257 ? 0.556 -10.242 -12.047 1.00 98.25 257 VAL A O 1
ATOM 2109 N N . ASP A 1 258 ? 1.054 -8.600 -13.501 1.00 98.31 258 ASP A N 1
ATOM 2110 C CA . ASP A 1 258 ? 1.181 -9.414 -14.693 1.00 98.31 258 ASP A CA 1
ATOM 2111 C C . ASP A 1 258 ? 2.564 -9.174 -15.290 1.00 98.31 258 ASP A C 1
ATOM 2113 O O . ASP A 1 258 ? 2.917 -8.054 -15.633 1.00 98.31 258 ASP A O 1
ATOM 2117 N N . LEU A 1 259 ? 3.390 -10.209 -15.314 1.00 98.06 259 LEU A N 1
ATOM 2118 C CA . LEU A 1 259 ? 4.804 -10.130 -15.636 1.00 98.06 259 LEU A CA 1
ATOM 2119 C C . LEU A 1 259 ? 5.079 -10.981 -16.865 1.00 98.06 259 LEU A C 1
ATOM 2121 O O . LEU A 1 259 ? 4.939 -12.199 -16.801 1.00 98.06 259 LEU A O 1
ATOM 2125 N N . SER A 1 260 ? 5.519 -10.365 -17.955 1.00 97.94 260 SER A N 1
ATOM 2126 C CA . SER A 1 260 ? 5.966 -11.044 -19.174 1.00 97.94 260 SER A CA 1
ATOM 2127 C C . SER A 1 260 ? 7.472 -10.879 -19.346 1.00 97.94 260 SER A C 1
ATOM 2129 O O . SER A 1 260 ? 7.990 -9.775 -19.202 1.00 97.94 260 SER A O 1
ATOM 2131 N N . TYR A 1 261 ? 8.184 -11.967 -19.641 1.00 97.38 261 TYR A N 1
ATOM 2132 C CA . TYR A 1 261 ? 9.648 -11.967 -19.709 1.00 97.38 261 TYR A CA 1
ATOM 2133 C C . TYR A 1 261 ? 10.196 -13.006 -20.703 1.00 97.38 261 TYR A C 1
ATOM 2135 O O . TYR A 1 261 ? 9.466 -13.929 -21.090 1.00 97.38 261 TYR A O 1
ATOM 2143 N N . PRO A 1 262 ? 11.466 -12.883 -21.138 1.00 96.25 262 PRO A N 1
ATOM 2144 C CA . PRO A 1 262 ? 12.063 -13.776 -22.127 1.00 96.25 262 PRO A CA 1
ATOM 2145 C C . PRO A 1 262 ? 12.147 -15.220 -21.624 1.00 96.25 262 PRO A C 1
ATOM 2147 O O . PRO A 1 262 ? 12.342 -15.471 -20.434 1.00 96.25 262 PRO A O 1
ATOM 2150 N N . LYS A 1 263 ? 12.009 -16.190 -22.533 1.00 94.69 263 LYS A N 1
ATOM 2151 C CA . LYS A 1 263 ? 11.976 -17.619 -22.176 1.00 94.69 263 LYS A CA 1
ATOM 2152 C C . LYS A 1 263 ? 13.274 -18.127 -21.537 1.00 94.69 263 LYS A C 1
ATOM 2154 O O . LYS A 1 263 ? 13.240 -19.053 -20.733 1.00 94.69 263 LYS A O 1
ATOM 2159 N N . ASP A 1 264 ? 14.397 -17.547 -21.932 1.00 92.38 264 ASP A N 1
ATOM 2160 C CA . ASP A 1 264 ? 15.752 -17.890 -21.505 1.00 92.38 264 ASP A CA 1
ATOM 2161 C C . ASP A 1 264 ? 16.192 -17.153 -20.226 1.00 92.38 264 ASP A C 1
ATOM 2163 O O . ASP A 1 264 ? 17.354 -17.234 -19.834 1.00 92.38 264 ASP A O 1
ATOM 2167 N N . MET A 1 265 ? 15.283 -16.409 -19.594 1.00 93.38 265 MET A N 1
ATOM 2168 C CA . MET A 1 265 ? 15.500 -15.739 -18.318 1.00 93.38 265 MET A CA 1
ATOM 2169 C C . MET A 1 265 ? 14.779 -16.506 -17.210 1.00 93.38 265 MET A C 1
ATOM 2171 O O . MET A 1 265 ? 13.600 -16.840 -17.355 1.00 93.38 265 MET A O 1
ATOM 2175 N N . ASP A 1 266 ? 15.477 -16.762 -16.104 1.00 92.25 266 ASP A N 1
ATOM 2176 C CA . ASP A 1 266 ? 14.889 -17.360 -14.908 1.00 92.25 266 ASP A CA 1
ATOM 2177 C C . ASP A 1 266 ? 14.537 -16.265 -13.894 1.00 92.25 266 ASP A C 1
ATOM 2179 O O . ASP A 1 266 ? 15.322 -15.347 -13.646 1.00 92.25 266 ASP A O 1
ATOM 2183 N N . LEU A 1 267 ? 13.327 -16.341 -13.344 1.00 94.50 267 LEU A N 1
ATOM 2184 C CA . LEU A 1 267 ? 12.777 -15.349 -12.424 1.00 94.50 267 LEU A CA 1
ATOM 2185 C C . LEU A 1 267 ? 12.130 -16.040 -11.233 1.00 94.50 267 LEU A C 1
ATOM 2187 O O . LEU A 1 267 ? 11.390 -17.012 -11.382 1.00 94.50 267 LEU A O 1
ATOM 2191 N N . GLU A 1 268 ? 12.323 -15.463 -10.053 1.00 95.62 268 GLU A N 1
ATOM 2192 C CA . GLU A 1 268 ? 11.643 -15.890 -8.835 1.00 95.62 268 GLU A CA 1
ATOM 2193 C C . GLU A 1 268 ? 10.743 -14.776 -8.303 1.00 95.62 268 GLU A C 1
ATOM 2195 O O . GLU A 1 268 ? 11.199 -13.654 -8.085 1.00 95.62 268 GLU A O 1
ATOM 2200 N N . PHE A 1 269 ? 9.463 -15.091 -8.093 1.00 96.88 269 PHE A N 1
ATOM 2201 C CA . PHE A 1 269 ? 8.492 -14.189 -7.478 1.00 96.88 269 PHE A CA 1
ATOM 2202 C C . PHE A 1 269 ? 8.394 -14.479 -5.980 1.00 96.88 269 PHE A C 1
ATOM 2204 O O . PHE A 1 269 ? 8.062 -15.593 -5.580 1.00 96.88 269 PHE A O 1
ATOM 2211 N N . LEU A 1 270 ? 8.654 -13.468 -5.156 1.00 96.38 270 LEU A N 1
ATOM 2212 C CA . LEU A 1 270 ? 8.689 -13.566 -3.703 1.00 96.38 270 LEU A CA 1
ATOM 2213 C C . LEU A 1 270 ? 7.694 -12.612 -3.048 1.00 96.38 270 LEU A C 1
ATOM 2215 O O . LEU A 1 270 ? 7.515 -11.463 -3.458 1.00 96.38 270 LEU A O 1
ATOM 2219 N N . ASN A 1 271 ? 7.115 -13.087 -1.951 1.00 95.75 271 ASN A N 1
ATOM 2220 C CA . ASN A 1 271 ? 6.247 -12.308 -1.082 1.00 95.75 271 ASN A CA 1
ATOM 2221 C C . ASN A 1 271 ? 7.093 -11.392 -0.192 1.00 95.75 271 ASN A C 1
ATOM 2223 O O . ASN A 1 271 ? 8.040 -11.849 0.447 1.00 95.75 271 ASN A O 1
ATOM 2227 N N . VAL A 1 272 ? 6.715 -10.118 -0.081 1.00 95.56 272 VAL A N 1
ATOM 2228 C CA . VAL A 1 272 ? 7.376 -9.169 0.824 1.00 95.56 272 VAL A CA 1
ATOM 2229 C C . VAL A 1 272 ? 6.404 -8.790 1.929 1.00 95.56 272 VAL A C 1
ATOM 2231 O O . VAL A 1 272 ? 5.538 -7.942 1.741 1.00 95.56 272 VAL A O 1
ATOM 2234 N N . GLY A 1 273 ? 6.519 -9.451 3.082 1.00 92.56 273 GLY A N 1
ATOM 2235 C CA . GLY A 1 273 ? 5.827 -9.073 4.321 1.00 92.56 273 GLY A CA 1
ATOM 2236 C C . GLY A 1 273 ? 4.295 -9.153 4.314 1.00 92.56 273 GLY A C 1
ATOM 2237 O O . GLY A 1 273 ? 3.687 -8.771 5.310 1.00 92.56 273 GLY A O 1
ATOM 2238 N N . VAL A 1 274 ? 3.667 -9.613 3.229 1.00 93.44 274 VAL A N 1
ATOM 2239 C CA . VAL A 1 274 ? 2.209 -9.772 3.139 1.00 93.44 274 VAL A CA 1
ATOM 2240 C C . VAL A 1 274 ? 1.701 -10.850 4.101 1.00 93.44 274 VAL A C 1
ATOM 2242 O O . VAL A 1 274 ? 2.392 -11.830 4.374 1.00 93.44 274 VAL A O 1
ATOM 2245 N N . LEU A 1 275 ? 0.486 -10.653 4.622 1.00 89.25 275 LEU A N 1
ATOM 2246 C CA . LEU A 1 275 ? -0.119 -11.552 5.613 1.00 89.25 275 LEU A CA 1
ATOM 2247 C C . LEU A 1 275 ? -0.721 -12.810 4.976 1.00 89.25 275 LEU A C 1
ATOM 2249 O O . LEU A 1 275 ? -0.682 -13.880 5.577 1.00 89.25 275 LEU A O 1
ATOM 2253 N N . ASN A 1 276 ? -1.258 -12.675 3.762 1.00 91.25 276 ASN A N 1
ATOM 2254 C CA . ASN A 1 276 ? -1.783 -13.786 2.973 1.00 91.25 276 ASN A CA 1
ATOM 2255 C C . ASN A 1 276 ? -0.810 -14.166 1.849 1.00 91.25 276 ASN A C 1
ATOM 2257 O O . ASN A 1 276 ? 0.153 -13.457 1.557 1.00 91.25 276 ASN A O 1
ATOM 2261 N N . SER A 1 277 ? -1.061 -15.301 1.200 1.00 90.06 277 SER A N 1
ATOM 2262 C CA . SER A 1 277 ? -0.292 -15.705 0.019 1.00 90.06 277 SER A CA 1
ATOM 2263 C C . SER A 1 277 ? -0.859 -15.067 -1.246 1.00 90.06 277 SER A C 1
ATOM 2265 O O . SER A 1 277 ? -2.069 -14.891 -1.367 1.00 90.06 277 SER A O 1
ATOM 2267 N N . TRP A 1 278 ? 0.017 -14.755 -2.198 1.00 96.19 278 TRP A N 1
ATOM 2268 C CA . TRP A 1 278 ? -0.395 -14.383 -3.547 1.00 96.19 278 TRP A CA 1
ATOM 2269 C C . TRP A 1 278 ? -0.966 -15.599 -4.280 1.00 96.19 278 TRP A C 1
ATOM 2271 O O . TRP A 1 278 ? -0.412 -16.697 -4.215 1.00 96.19 278 TRP A O 1
ATOM 2281 N N . GLU A 1 279 ? -2.042 -15.391 -5.029 1.00 97.12 279 GLU A N 1
ATOM 2282 C CA . GLU A 1 279 ? -2.552 -16.354 -5.999 1.00 97.12 279 GLU A CA 1
ATOM 2283 C C . GLU A 1 279 ? -1.716 -16.236 -7.275 1.00 97.12 279 GLU A C 1
ATOM 2285 O O . GLU A 1 279 ? -1.885 -15.299 -8.059 1.00 97.12 279 GLU A O 1
ATOM 2290 N N . ILE A 1 280 ? -0.769 -17.158 -7.456 1.00 96.75 280 ILE A N 1
ATOM 2291 C CA . ILE A 1 280 ? 0.201 -17.121 -8.554 1.00 96.75 280 ILE A CA 1
ATOM 2292 C C . ILE A 1 280 ? -0.177 -18.150 -9.619 1.00 96.75 280 ILE A C 1
ATOM 2294 O O . ILE A 1 280 ? -0.393 -19.326 -9.335 1.00 96.75 280 ILE A O 1
ATOM 2298 N N . SER A 1 281 ? -0.191 -17.710 -10.873 1.00 95.81 281 SER A N 1
ATOM 2299 C CA . SER A 1 281 ? -0.304 -18.570 -12.047 1.00 95.81 281 SER A CA 1
ATOM 2300 C C . SER A 1 281 ? 0.831 -18.268 -13.021 1.00 95.81 281 SER A C 1
ATOM 2302 O O . SER A 1 281 ? 1.050 -17.119 -13.402 1.00 95.81 281 SER A O 1
ATOM 2304 N N . ALA A 1 282 ? 1.560 -19.304 -13.429 1.00 93.62 282 ALA A N 1
ATOM 2305 C CA . ALA A 1 282 ? 2.625 -19.203 -14.419 1.00 93.62 282 ALA A CA 1
ATOM 2306 C C . ALA A 1 282 ? 2.181 -19.845 -15.737 1.00 93.62 282 ALA A C 1
ATOM 2308 O O . ALA A 1 282 ? 1.511 -20.880 -15.753 1.00 93.62 282 ALA A O 1
ATOM 2309 N N . ARG A 1 283 ? 2.538 -19.222 -16.859 1.00 91.25 283 ARG A N 1
ATOM 2310 C CA . ARG A 1 283 ? 2.318 -19.750 -18.207 1.00 91.25 283 ARG A CA 1
ATOM 2311 C C . ARG A 1 283 ? 3.590 -19.601 -19.023 1.00 91.25 283 ARG A C 1
ATOM 2313 O O . ARG A 1 283 ? 4.204 -18.541 -19.046 1.00 91.25 283 ARG A O 1
ATOM 2320 N N . HIS A 1 284 ? 3.927 -20.649 -19.758 1.00 89.25 284 HIS A N 1
ATOM 2321 C CA . HIS A 1 284 ? 5.068 -20.663 -20.664 1.00 89.25 284 HIS A CA 1
ATOM 2322 C C . HIS A 1 284 ? 4.552 -20.717 -22.099 1.00 89.25 284 HIS A C 1
ATOM 2324 O O . HIS A 1 284 ? 3.754 -21.589 -22.445 1.00 89.25 284 HIS A O 1
ATOM 2330 N N . SER A 1 285 ? 4.974 -19.769 -22.934 1.00 84.31 285 SER A N 1
ATOM 2331 C CA . SER A 1 285 ? 4.671 -19.766 -24.367 1.00 84.31 285 SER A CA 1
ATOM 2332 C C . SER A 1 285 ? 5.918 -20.113 -25.188 1.00 84.31 285 SER A C 1
ATOM 2334 O O . SER A 1 285 ? 6.991 -20.386 -24.645 1.00 84.31 285 SER A O 1
ATOM 2336 N N . LYS A 1 286 ? 5.790 -20.134 -26.522 1.00 80.81 286 LYS A N 1
ATOM 2337 C CA . LYS A 1 286 ? 6.939 -20.378 -27.409 1.00 80.81 286 LYS A CA 1
ATOM 2338 C C . LYS A 1 286 ? 7.978 -19.256 -27.338 1.00 80.81 286 LYS A C 1
ATOM 2340 O O . LYS A 1 286 ? 9.158 -19.554 -27.485 1.00 80.81 286 LYS A O 1
ATOM 2345 N N . THR A 1 287 ? 7.540 -18.016 -27.123 1.00 85.19 287 THR A N 1
ATOM 2346 C CA . THR A 1 287 ? 8.386 -16.815 -27.171 1.00 85.19 287 THR A CA 1
ATOM 2347 C C . THR A 1 287 ? 8.708 -16.283 -25.778 1.00 85.19 287 THR A C 1
ATOM 2349 O O . THR A 1 287 ? 9.875 -16.075 -25.471 1.00 85.19 287 THR A O 1
ATOM 2352 N N . ASN A 1 288 ? 7.697 -16.154 -24.913 1.00 92.56 288 ASN A N 1
ATOM 2353 C CA . ASN A 1 288 ? 7.825 -15.526 -23.595 1.00 92.56 288 ASN A CA 1
ATOM 2354 C C . ASN A 1 288 ? 7.264 -16.402 -22.468 1.00 92.56 288 ASN A C 1
ATOM 2356 O O . ASN A 1 288 ? 6.322 -17.182 -22.662 1.00 92.56 288 ASN A O 1
ATOM 2360 N N . ASN A 1 289 ? 7.803 -16.215 -21.272 1.00 96.19 289 ASN A N 1
ATOM 2361 C CA . ASN A 1 289 ? 7.211 -16.674 -20.024 1.00 96.19 289 ASN A CA 1
ATOM 2362 C C . ASN A 1 289 ? 6.295 -15.581 -19.456 1.00 96.19 289 ASN A C 1
ATOM 2364 O O . ASN A 1 289 ? 6.479 -14.394 -19.735 1.00 96.19 289 ASN A O 1
ATOM 2368 N N . ARG A 1 290 ? 5.297 -15.983 -18.666 1.00 97.12 290 ARG A N 1
ATOM 2369 C CA . ARG A 1 290 ? 4.364 -15.071 -18.005 1.00 97.12 290 ARG A CA 1
ATOM 2370 C C . ARG A 1 290 ? 4.046 -15.538 -16.591 1.00 97.12 290 ARG A C 1
ATOM 2372 O O . ARG A 1 290 ? 3.685 -16.697 -16.402 1.00 97.12 290 ARG A O 1
ATOM 2379 N N . ILE A 1 291 ? 4.120 -14.635 -15.621 1.00 97.56 291 ILE A N 1
ATOM 2380 C CA . ILE A 1 291 ? 3.660 -14.841 -14.245 1.00 97.56 291 ILE A CA 1
ATOM 2381 C C . ILE A 1 291 ? 2.549 -13.836 -13.979 1.00 97.56 291 ILE A C 1
ATOM 2383 O O . ILE A 1 291 ? 2.758 -12.635 -14.099 1.00 97.56 291 ILE A O 1
ATOM 2387 N N . LYS A 1 292 ? 1.377 -14.319 -13.581 1.00 97.94 292 LYS A N 1
ATOM 2388 C CA . LYS A 1 292 ? 0.299 -13.478 -13.073 1.00 97.94 292 LYS A CA 1
ATOM 2389 C C . LYS A 1 292 ? 0.094 -13.786 -11.601 1.00 97.94 292 LYS A C 1
ATOM 2391 O O . LYS A 1 292 ? -0.212 -14.929 -11.263 1.00 97.94 292 LYS A O 1
ATOM 2396 N N . ALA A 1 293 ? 0.246 -12.779 -10.752 1.00 97.94 293 ALA A N 1
ATOM 2397 C CA . ALA A 1 293 ? 0.023 -12.881 -9.319 1.00 97.94 293 ALA A CA 1
ATOM 2398 C C . ALA A 1 293 ? -1.075 -11.904 -8.893 1.00 97.94 293 ALA A C 1
ATOM 2400 O O . ALA A 1 293 ? -1.099 -10.748 -9.314 1.00 97.94 293 ALA A O 1
ATOM 2401 N N . THR A 1 294 ? -2.023 -12.371 -8.088 1.00 98.06 294 THR A N 1
ATOM 2402 C CA . THR A 1 294 ? -3.114 -11.549 -7.549 1.00 98.06 294 THR A CA 1
ATOM 2403 C C . THR A 1 294 ? -3.166 -11.689 -6.035 1.00 98.06 294 THR A C 1
ATOM 2405 O O . THR A 1 294 ? -2.980 -12.775 -5.495 1.00 98.06 294 THR A O 1
ATOM 2408 N N . TYR A 1 295 ? -3.391 -10.579 -5.349 1.00 97.81 295 TYR A N 1
ATOM 2409 C CA . TYR A 1 295 ? -3.568 -10.510 -3.911 1.00 97.81 295 TYR A CA 1
ATOM 2410 C C . TYR A 1 295 ? -4.917 -9.859 -3.620 1.00 97.81 295 TYR A C 1
ATOM 2412 O O . TYR A 1 295 ? -5.100 -8.657 -3.825 1.00 97.81 295 TYR A O 1
ATOM 2420 N N . ASN A 1 296 ? -5.860 -10.672 -3.149 1.00 95.62 296 ASN A N 1
ATOM 2421 C CA . ASN A 1 296 ? -7.200 -10.239 -2.776 1.00 95.62 296 ASN A CA 1
ATOM 2422 C C . ASN A 1 296 ? -7.195 -9.814 -1.299 1.00 95.62 296 ASN A C 1
ATOM 2424 O O . ASN A 1 296 ? -6.941 -10.634 -0.415 1.00 95.62 296 ASN A O 1
ATOM 2428 N N . GLY A 1 297 ? -7.455 -8.533 -1.027 1.00 94.62 297 GLY A N 1
ATOM 2429 C CA . GLY A 1 297 ? -7.440 -7.966 0.326 1.00 94.62 297 GLY A CA 1
ATOM 2430 C C . GLY A 1 297 ? -6.470 -6.796 0.501 1.00 94.62 297 GLY A C 1
ATOM 2431 O O . GLY A 1 297 ? -6.133 -6.102 -0.456 1.00 94.62 297 GLY A O 1
ATOM 2432 N N . LEU A 1 298 ? -6.051 -6.563 1.750 1.00 95.06 298 LEU A N 1
ATOM 2433 C CA . LEU A 1 298 ? -5.236 -5.409 2.137 1.00 95.06 298 LEU A CA 1
ATOM 2434 C C . LEU A 1 298 ? -3.740 -5.733 2.139 1.00 95.06 298 LEU A C 1
ATOM 2436 O O . LEU A 1 298 ? -3.297 -6.689 2.782 1.00 95.06 298 LEU A O 1
ATOM 2440 N N . ILE A 1 299 ? -2.970 -4.888 1.459 1.00 95.25 299 ILE A N 1
ATOM 2441 C CA . ILE A 1 299 ? -1.513 -4.813 1.547 1.00 95.25 299 ILE A CA 1
ATOM 2442 C C . ILE A 1 299 ? -1.169 -3.542 2.319 1.00 95.25 299 ILE A C 1
ATOM 2444 O O . ILE A 1 299 ? -1.570 -2.436 1.947 1.00 95.25 299 ILE A O 1
ATOM 2448 N N . PHE A 1 300 ? -0.436 -3.714 3.415 1.00 93.75 300 PHE A N 1
ATOM 2449 C CA . PHE A 1 300 ? -0.016 -2.612 4.268 1.00 93.75 300 PHE A CA 1
ATOM 2450 C C . PHE A 1 300 ? 1.271 -1.969 3.767 1.00 93.75 300 PHE A C 1
ATOM 2452 O O . PHE A 1 300 ? 2.007 -2.526 2.950 1.00 93.75 300 PHE A O 1
ATOM 2459 N N . LYS A 1 301 ? 1.572 -0.791 4.309 1.00 91.94 301 LYS A N 1
ATOM 2460 C CA . LYS A 1 301 ? 2.807 -0.071 4.023 1.00 91.94 301 LYS A CA 1
ATOM 2461 C C . LYS A 1 301 ? 4.030 -0.984 4.165 1.00 91.94 301 LYS A C 1
ATOM 2463 O O . LYS A 1 301 ? 4.147 -1.738 5.127 1.00 91.94 301 LYS A O 1
ATOM 2468 N N . ASN A 1 302 ? 4.960 -0.865 3.220 1.00 91.94 302 ASN A N 1
ATOM 2469 C CA . ASN A 1 302 ? 6.182 -1.669 3.103 1.00 91.94 302 ASN A CA 1
ATOM 2470 C C . ASN A 1 302 ? 5.975 -3.160 2.773 1.00 91.94 302 ASN A C 1
ATOM 2472 O O . ASN A 1 302 ? 6.965 -3.882 2.674 1.00 91.94 302 ASN A O 1
ATOM 2476 N N . GLN A 1 303 ? 4.740 -3.620 2.566 1.00 95.44 303 GLN A N 1
ATOM 2477 C CA . GLN A 1 303 ? 4.457 -4.959 2.049 1.00 95.44 303 GLN A CA 1
ATOM 2478 C C . GLN A 1 303 ? 4.306 -4.933 0.524 1.00 95.44 303 GLN A C 1
ATOM 2480 O O . GLN A 1 303 ? 4.026 -3.888 -0.061 1.00 95.44 303 GLN A O 1
ATOM 2485 N N . GLY A 1 304 ? 4.461 -6.079 -0.133 1.00 96.56 304 GLY A N 1
ATOM 2486 C CA . GLY A 1 304 ? 4.268 -6.203 -1.574 1.00 96.56 304 GLY A CA 1
ATOM 2487 C C . GLY A 1 304 ? 4.935 -7.444 -2.149 1.00 96.56 304 GLY A C 1
ATOM 2488 O O . GLY A 1 304 ? 4.756 -8.549 -1.625 1.00 96.56 304 GLY A O 1
ATOM 2489 N N . PHE A 1 305 ? 5.698 -7.262 -3.225 1.00 97.25 305 PHE A N 1
ATOM 2490 C CA . PHE A 1 305 ? 6.391 -8.350 -3.907 1.00 97.25 305 PHE A CA 1
ATOM 2491 C C . PHE A 1 305 ? 7.806 -7.969 -4.346 1.00 97.25 305 PHE A C 1
ATOM 2493 O O . PHE A 1 305 ? 8.155 -6.794 -4.504 1.00 97.25 305 PHE A O 1
ATOM 2500 N N . LEU A 1 306 ? 8.607 -9.001 -4.586 1.00 97.00 306 LEU A N 1
ATOM 2501 C CA . LEU A 1 306 ? 9.948 -8.910 -5.138 1.00 97.00 306 LEU A CA 1
ATOM 2502 C C . LEU A 1 306 ? 10.089 -9.931 -6.266 1.00 97.00 306 LEU A C 1
ATOM 2504 O O . LEU A 1 306 ? 9.757 -11.096 -6.090 1.00 97.00 306 LEU A O 1
ATOM 2508 N N . VAL A 1 307 ? 10.597 -9.499 -7.412 1.00 97.00 307 VAL A N 1
ATOM 2509 C CA . VAL A 1 307 ? 11.020 -10.377 -8.504 1.00 97.00 307 VAL A CA 1
ATOM 2510 C C . VAL A 1 307 ? 12.538 -10.383 -8.528 1.00 97.00 307 VAL A C 1
ATOM 2512 O O . VAL A 1 307 ? 13.139 -9.318 -8.664 1.00 97.00 307 VAL A O 1
ATOM 2515 N N . ILE A 1 308 ? 13.157 -11.550 -8.384 1.00 96.56 308 ILE A N 1
ATOM 2516 C CA . ILE A 1 308 ? 14.611 -11.722 -8.473 1.00 96.56 308 ILE A CA 1
ATOM 2517 C C . ILE A 1 308 ? 14.955 -12.293 -9.845 1.00 96.56 308 ILE A C 1
ATOM 2519 O O . ILE A 1 308 ? 14.352 -13.278 -10.270 1.00 96.56 308 ILE A O 1
ATOM 2523 N N . PHE A 1 309 ? 15.931 -11.678 -10.510 1.00 93.69 309 PHE A N 1
ATOM 2524 C CA . PHE A 1 309 ? 16.508 -12.171 -11.757 1.00 93.69 309 PHE A CA 1
ATOM 2525 C C . PHE A 1 309 ? 17.639 -13.156 -11.425 1.00 93.69 309 PHE A C 1
ATOM 2527 O O . PHE A 1 309 ? 18.559 -12.783 -10.693 1.00 93.69 309 PHE A O 1
ATOM 2534 N N . LYS A 1 310 ? 17.551 -14.398 -11.918 1.00 85.75 310 LYS A N 1
ATOM 2535 C CA . LYS A 1 310 ? 18.547 -15.461 -11.697 1.00 85.75 310 LYS A CA 1
ATOM 2536 C C . LYS A 1 310 ? 19.495 -15.621 -12.880 1.00 85.75 310 LYS A C 1
ATOM 2538 O O . LYS A 1 310 ? 19.059 -15.422 -14.036 1.00 85.75 310 LYS A O 1
#

pLDDT: mean 91.53, std 6.24, range [65.69, 98.69]

Radius of gyration: 36.13 Å; chains: 1; bounding box: 88×41×98 Å

Secondary structure (DSSP, 8-state):
--HHHHHHHHHHHHHHHHHHHHHHHHHHHHHSPTT-HHHHHHHHHHHHHHHHHHHHHHHHSHHHHHHHHHHHHHHHH-HHHHTT-S-HHHHHHHHHHHHHHTT-TTTHHHHHHHHHHHHS-SS-SEEEEEEEEEEEEEE-SSSTTEEEEEEEEEEEEEESS-S-EEEEEEEEEEPPTT-GGG-EEEEEEEEETTEE---TTTEEEEE-SSEEEEEEEEEE-S-SEEEEEEEEEEEEETTT--EEEEE-SS-EEEEEEEEEEETT--EEEEEES-SSPPEEEEEE-SSEEEEEEEEEEEE-TT-EEEEEE-